Protein AF-A0A1H6L1Q7-F1 (afdb_monomer)

Mean predicted aligned error: 4.94 Å

Foldseek 3Di:
DDPDFDDADDPCRQLVVAQAALQARHRFDDKDAVVQLLLDQVSDFFHDLIHGHHCCLRVLLQLLSLLNSLQLLDDPQADCPHSSVVSNVVSVVSNCVRQPPQVVVQPDPPQWDWDWDQRPPPRDTDIDIHGNNQDLQSLLSPQLSQQVNQQSVCCRQLVHRAPQLKKKKKAKDFLVGDDPVNVCVLQVVFPDKDFRDGVPDTVCQAKMKTWDDPSHFWIWMWIHGNNTMIMTMIIGPDPVVVVVCPDCVNVVDGSIDMDGRPCSSVSHDPPPPPPD

Sequence (276 aa):
MGEAGHKSRTREAVLATEPRCIYCAGPPDTLEHMPSRGMLRDKQRPSGMEFAACAACNNGTRGSDAVAALLSRIHPNNGEDSWQTVEMRKLISAVDAHAPGVREEMSQSGKSQSEWLRRSGSGLLQRVVRVHADGPKLHAYLSVYGAKLAMALYREHVGQALPLHGAVWCQFSLNGGMTQEHLDARVKILPVSGTLRQGRKNVADQFIYRFNCDERTVVAAVAQFHRGLWFTLFVSCDSKMIALFNRPDFLGLPASALIRPGELIQRLPPVGLGFS

Radius of gyration: 18.55 Å; Cα contacts (8 Å, |Δi|>4): 530; chains: 1; bounding box: 47×45×45 Å

Nearest PDB structures (foldseek):
  3c6k-assembly2_D  TM=4.416E-01  e=1.319E-01  Homo sapiens
  3efm-assembly1_A  TM=7.664E-01  e=7.552E+00  Bordetella pertussis
  8bqs-assembly1_Dc  TM=2.949E-01  e=3.282E+00  Tetrahymena thermophila SB210
  7w5z-assembly1_c3  TM=2.941E-01  e=4.691E+00  Tetrahymena thermophila
  1s9c-assembly1_B  TM=2.708E-01  e=2.437E+00  Homo sapiens

Solvent-accessible surface area (backbone atoms only — not comparable to full-atom values): 15125 Å² total; per-residue (Å²): 134,84,87,69,75,60,70,72,75,53,65,66,68,43,40,76,73,42,93,28,11,52,57,34,88,50,64,41,80,39,76,38,49,58,76,46,48,74,60,36,73,94,50,65,66,51,41,67,62,66,42,24,18,22,58,68,63,56,66,64,42,46,19,15,51,28,46,49,31,34,45,17,55,47,50,95,84,62,49,86,86,30,70,54,47,59,49,39,63,61,28,50,59,44,20,59,74,48,33,71,61,35,66,59,60,46,64,39,89,86,27,63,45,83,44,78,42,69,40,86,95,69,76,46,76,40,82,44,75,49,62,59,81,76,46,71,59,53,49,26,28,45,42,39,38,41,42,54,49,38,40,48,51,34,27,70,60,42,72,48,57,56,51,70,88,16,39,27,37,27,31,54,37,42,59,91,71,56,49,71,67,61,50,50,62,61,46,74,75,24,86,45,74,51,56,45,43,32,81,93,48,64,39,62,79,42,34,32,33,27,30,44,64,76,54,72,46,43,33,39,36,43,38,39,29,52,69,7,30,35,36,44,32,40,31,26,60,42,68,68,61,44,55,54,54,68,32,64,83,51,63,69,38,78,64,42,45,79,49,40,47,63,40,58,64,79,52,40,74,78,80,73,81,69,85,124

pLDDT: mean 91.8, std 11.24, range [36.16, 98.88]

Secondary structure (DSSP, 8-state):
------PPPPHHHHHTT-SS-TTSSSPP-EEEESS-GGGSGGG-PPS--EEEE-HHHHHHTHHHHHHHHHHHH--TT--TTSHHHHHHHHHHHHHHHHSTTHHHHHTSTTSEEEEEEEPTTT--EEEEEEE----HHHHHHHHHHHHHHHHHHHHHHHSSPPPTT-EEEEEEEETTT--HHHHHHHHTT--EEE--EETTEE-TTTEEEEEEE-SSSEEEEEEEETTTEEEEEEEE--HHHHHHHTSHHHHTSTTEEEE-TT-TGGGSPP------

Structure (mmCIF, N/CA/C/O backbone):
data_AF-A0A1H6L1Q7-F1
#
_entry.id   AF-A0A1H6L1Q7-F1
#
loop_
_atom_site.group_PDB
_atom_site.id
_atom_site.type_symbol
_atom_site.label_atom_id
_atom_site.label_alt_id
_atom_site.label_comp_id
_atom_site.label_asym_id
_atom_site.label_entity_id
_atom_site.label_seq_id
_atom_site.pdbx_PDB_ins_code
_atom_site.Cartn_x
_atom_site.Cartn_y
_atom_site.Cartn_z
_atom_site.occupancy
_atom_site.B_iso_or_equiv
_atom_site.auth_seq_id
_atom_site.auth_comp_id
_atom_site.auth_asym_id
_atom_site.auth_atom_id
_atom_site.pdbx_PDB_model_num
ATOM 1 N N . MET A 1 1 ? -3.132 -21.378 19.263 1.00 38.56 1 MET A N 1
ATOM 2 C CA . MET A 1 1 ? -4.206 -20.447 18.853 1.00 38.56 1 MET A CA 1
ATOM 3 C C . MET A 1 1 ? -4.923 -21.077 17.673 1.00 38.56 1 MET A C 1
ATOM 5 O O . MET A 1 1 ? -4.251 -21.458 16.726 1.00 38.56 1 MET A O 1
ATOM 9 N N . GLY A 1 2 ? -6.222 -21.347 17.807 1.00 37.75 2 GLY A N 1
ATOM 10 C CA . GLY A 1 2 ? -6.965 -22.221 16.897 1.00 37.75 2 GLY A CA 1
ATOM 11 C C . GLY A 1 2 ? -7.240 -21.581 15.538 1.00 37.75 2 GLY A C 1
ATOM 12 O O . GLY A 1 2 ? -7.870 -20.531 15.466 1.00 37.75 2 GLY A O 1
ATOM 13 N N . GLU A 1 3 ? -6.803 -22.245 14.467 1.00 40.06 3 GLU A N 1
ATOM 14 C CA . GLU A 1 3 ? -7.172 -21.943 13.081 1.00 40.06 3 GLU A CA 1
ATOM 15 C C . GLU A 1 3 ? -8.630 -22.376 12.826 1.00 40.06 3 GLU A C 1
ATOM 17 O O . GLU A 1 3 ? -8.905 -23.393 12.188 1.00 40.06 3 GLU A O 1
ATOM 22 N N . ALA A 1 4 ? -9.599 -21.630 13.357 1.00 43.25 4 ALA A N 1
ATOM 23 C CA . ALA A 1 4 ? -10.984 -21.770 12.928 1.00 43.25 4 ALA A CA 1
ATOM 24 C C . ALA A 1 4 ? -11.099 -21.213 11.501 1.00 43.25 4 ALA A C 1
ATOM 26 O O . ALA A 1 4 ? -10.755 -20.059 11.249 1.00 43.25 4 ALA A O 1
ATOM 27 N N . GLY A 1 5 ? -11.548 -22.037 10.551 1.00 45.25 5 GLY A N 1
ATOM 28 C CA . GLY A 1 5 ? -11.709 -21.627 9.158 1.00 45.25 5 GLY A CA 1
ATOM 29 C C . GLY A 1 5 ? -12.550 -20.354 9.054 1.00 45.25 5 GLY A C 1
ATOM 30 O O . GLY A 1 5 ? -13.741 -20.373 9.366 1.00 45.25 5 GLY A O 1
ATOM 31 N N . HIS A 1 6 ? -11.935 -19.252 8.618 1.00 58.50 6 HIS A N 1
ATOM 32 C CA . HIS A 1 6 ? -12.627 -17.982 8.431 1.00 58.50 6 HIS A CA 1
ATOM 33 C C . HIS A 1 6 ? -13.730 -18.155 7.381 1.00 58.50 6 HIS A C 1
ATOM 35 O O . HIS A 1 6 ? -13.467 -18.320 6.187 1.00 58.50 6 HIS A O 1
ATOM 41 N N . LYS A 1 7 ? -14.989 -18.143 7.830 1.00 64.19 7 LYS A N 1
ATOM 42 C CA . LYS A 1 7 ? -16.134 -17.984 6.933 1.00 64.19 7 LYS A CA 1
ATOM 43 C C . LYS A 1 7 ? -16.102 -16.565 6.371 1.00 64.19 7 LYS A C 1
ATOM 45 O O . LYS A 1 7 ? -15.833 -15.615 7.104 1.00 64.19 7 LYS A O 1
ATOM 50 N N . SER A 1 8 ? -16.385 -16.434 5.077 1.00 75.62 8 SER A N 1
ATOM 51 C CA . SER A 1 8 ? -16.541 -15.130 4.431 1.00 75.62 8 SER A CA 1
ATOM 52 C C . SER A 1 8 ? -17.599 -14.316 5.179 1.00 75.62 8 SER A C 1
ATOM 54 O O . SER A 1 8 ? -18.718 -14.796 5.379 1.00 75.62 8 SER A O 1
ATOM 56 N N . ARG A 1 9 ? -17.238 -13.111 5.631 1.00 83.75 9 ARG A N 1
ATOM 57 C CA . ARG A 1 9 ? -18.187 -12.174 6.239 1.00 83.75 9 ARG A CA 1
ATOM 58 C C . ARG A 1 9 ? -18.945 -11.465 5.122 1.00 83.75 9 ARG A C 1
ATOM 60 O O . ARG A 1 9 ? -18.342 -10.978 4.171 1.00 83.75 9 ARG A O 1
ATOM 67 N N . THR A 1 10 ? -20.265 -11.385 5.244 1.00 88.50 10 THR A N 1
ATOM 68 C CA . THR A 1 10 ? -21.093 -10.580 4.334 1.00 88.50 10 THR A CA 1
ATOM 69 C C . THR A 1 10 ? -20.745 -9.099 4.478 1.00 88.50 10 THR A C 1
ATOM 71 O O . THR A 1 10 ? -20.429 -8.657 5.587 1.00 88.50 10 THR A O 1
ATOM 74 N N . ARG A 1 11 ? -20.874 -8.321 3.398 1.00 91.69 11 ARG A N 1
ATOM 75 C CA . ARG A 1 11 ? -20.639 -6.868 3.399 1.00 91.69 11 ARG A CA 1
ATOM 76 C C . ARG A 1 11 ? -21.415 -6.170 4.517 1.00 91.69 11 ARG A C 1
ATOM 78 O O . ARG A 1 11 ? -20.839 -5.382 5.257 1.00 91.69 11 ARG A O 1
ATOM 85 N N . GLU A 1 12 ? -22.687 -6.508 4.672 1.00 93.00 12 GLU A N 1
ATOM 86 C CA . GLU A 1 12 ? -23.605 -5.928 5.654 1.00 93.00 12 GLU A CA 1
ATOM 87 C C . GLU A 1 12 ? -23.086 -6.152 7.081 1.00 93.00 12 GLU A C 1
ATOM 89 O O . GLU A 1 12 ? -23.027 -5.221 7.877 1.00 93.00 12 GLU A O 1
ATOM 94 N N . ALA A 1 13 ? -22.604 -7.363 7.372 1.00 92.88 13 ALA A N 1
ATOM 95 C CA . ALA A 1 13 ? -22.025 -7.716 8.669 1.00 92.88 13 ALA A CA 1
ATOM 96 C C . ALA A 1 13 ? -20.661 -7.063 8.954 1.00 92.88 13 ALA A C 1
ATOM 98 O O . ALA A 1 13 ? -20.262 -6.991 10.113 1.00 92.88 13 ALA A O 1
ATOM 99 N N . VAL A 1 14 ? -19.905 -6.634 7.938 1.00 94.19 14 VAL A N 1
ATOM 100 C CA . VAL A 1 14 ? -18.671 -5.853 8.151 1.00 94.19 14 VAL A CA 1
ATOM 101 C C . VAL A 1 14 ? -19.021 -4.389 8.399 1.00 94.19 14 VAL A C 1
ATOM 103 O O . VAL A 1 14 ? -18.551 -3.807 9.375 1.00 94.19 14 VAL A O 1
ATOM 106 N N . LEU A 1 15 ? -19.890 -3.816 7.562 1.00 95.38 15 LEU A N 1
ATOM 107 C CA . LEU A 1 15 ? -20.326 -2.423 7.679 1.00 95.38 15 LEU A CA 1
ATOM 108 C C . LEU A 1 15 ? -21.032 -2.148 9.011 1.00 95.38 15 LEU A C 1
ATOM 110 O O . LEU A 1 15 ? -20.755 -1.137 9.643 1.00 95.38 15 LEU A O 1
ATOM 114 N N . ALA A 1 16 ? -21.883 -3.067 9.477 1.00 93.88 16 ALA A N 1
ATOM 115 C CA . ALA A 1 16 ? -22.621 -2.908 10.729 1.00 93.88 16 ALA A CA 1
ATOM 116 C C . ALA A 1 16 ? -21.730 -2.894 11.986 1.00 93.88 16 ALA A C 1
ATOM 118 O O . ALA A 1 16 ? -22.166 -2.429 13.034 1.00 93.88 16 ALA A O 1
ATOM 119 N N . THR A 1 17 ? -20.501 -3.417 11.905 1.00 91.88 17 THR A N 1
ATOM 120 C CA . THR A 1 17 ? -19.599 -3.531 13.066 1.00 91.88 17 THR A CA 1
ATOM 121 C C . THR A 1 17 ? -18.619 -2.373 13.213 1.00 91.88 17 THR A C 1
ATOM 123 O O . THR A 1 17 ? -17.913 -2.308 14.215 1.00 91.88 17 THR A O 1
ATOM 126 N N . GLU A 1 18 ? -18.536 -1.480 12.229 1.00 94.31 18 GLU A N 1
ATOM 127 C CA . GLU A 1 18 ? -17.488 -0.463 12.174 1.00 94.31 18 GLU A CA 1
ATOM 128 C C . GLU A 1 18 ? -18.094 0.945 12.251 1.00 94.31 18 GLU A C 1
ATOM 130 O O . GLU A 1 18 ? -18.910 1.311 11.405 1.00 94.31 18 GLU A O 1
ATOM 135 N N . PRO A 1 19 ? -17.688 1.779 13.227 1.00 95.50 19 PRO A N 1
ATOM 136 C CA . PRO A 1 19 ? -18.279 3.103 13.425 1.00 95.50 19 PRO A CA 1
ATOM 137 C C . PRO A 1 19 ? -17.859 4.126 12.359 1.00 95.50 19 PRO A C 1
ATOM 139 O O . PRO A 1 19 ? -18.443 5.202 12.263 1.00 95.50 19 PRO A O 1
ATOM 142 N N . ARG A 1 20 ? -16.812 3.827 11.584 1.00 97.75 20 ARG A N 1
ATOM 143 C CA . ARG A 1 20 ? -16.238 4.710 10.564 1.00 97.75 20 ARG A CA 1
ATOM 144 C C . ARG A 1 20 ? -15.488 3.905 9.507 1.00 97.75 20 ARG A C 1
ATOM 146 O O . ARG A 1 20 ? -15.185 2.730 9.691 1.00 97.75 20 ARG A O 1
ATOM 153 N N . CYS A 1 21 ? -15.122 4.577 8.426 1.00 98.69 21 CYS A N 1
ATOM 154 C CA . CYS A 1 21 ? -14.143 4.108 7.459 1.00 98.69 21 CYS A CA 1
ATOM 155 C C . CYS A 1 21 ? -12.823 3.742 8.153 1.00 98.69 21 CYS A C 1
ATOM 157 O O . CYS A 1 21 ? -12.283 4.534 8.928 1.00 98.69 21 CYS A O 1
ATOM 159 N N . ILE A 1 22 ? -12.240 2.593 7.806 1.00 98.50 22 ILE A N 1
ATOM 160 C CA . ILE A 1 22 ? -10.930 2.168 8.318 1.00 98.50 22 ILE A CA 1
ATOM 161 C C . ILE A 1 22 ? -9.833 3.225 8.090 1.00 98.50 22 ILE A C 1
ATOM 163 O O . ILE A 1 22 ? -8.912 3.345 8.896 1.00 98.50 22 ILE A O 1
ATOM 167 N N . TYR A 1 23 ? -9.970 4.046 7.046 1.00 98.69 23 TYR A N 1
ATOM 168 C CA . TYR A 1 23 ? -8.971 5.029 6.633 1.00 98.69 23 TYR A CA 1
ATOM 169 C C . TYR A 1 23 ? -9.233 6.468 7.079 1.00 98.69 23 TYR A C 1
ATOM 171 O O . TYR A 1 23 ? -8.316 7.280 6.995 1.00 98.69 23 TYR A O 1
ATOM 179 N N . CYS A 1 24 ? -10.445 6.834 7.508 1.00 98.69 24 CYS A N 1
ATOM 180 C CA . CYS A 1 24 ? -10.779 8.225 7.844 1.00 98.69 24 CYS A CA 1
ATOM 181 C C . CYS A 1 24 ? -11.924 8.326 8.867 1.00 98.69 24 CYS A C 1
ATOM 183 O O . CYS A 1 24 ? -12.357 7.322 9.425 1.00 98.69 24 CYS A O 1
ATOM 185 N N . ALA A 1 25 ? -12.397 9.546 9.138 1.00 98.38 25 ALA A N 1
ATOM 186 C CA . ALA A 1 25 ? -13.503 9.801 10.065 1.00 98.38 25 ALA A CA 1
ATOM 187 C C . ALA A 1 25 ? -14.903 9.589 9.453 1.00 98.38 25 ALA A C 1
ATOM 189 O O . ALA A 1 25 ? -15.885 9.569 10.187 1.00 98.38 25 ALA A O 1
ATOM 190 N N . GLY A 1 26 ? -15.010 9.466 8.124 1.00 97.94 26 GLY A N 1
ATOM 191 C CA . GLY A 1 26 ? -16.296 9.362 7.428 1.00 97.94 26 GLY A CA 1
ATOM 192 C C . GLY A 1 26 ? -17.010 8.022 7.655 1.00 97.94 26 GLY A C 1
ATOM 193 O O . GLY A 1 26 ? -16.347 7.031 7.975 1.00 97.94 26 GLY A O 1
ATOM 194 N N . PRO A 1 27 ? -18.339 7.959 7.458 1.00 97.56 27 PRO A N 1
ATOM 195 C CA . PRO A 1 27 ? -19.107 6.725 7.610 1.00 97.56 27 PRO A CA 1
ATOM 196 C C . PRO A 1 27 ? -18.721 5.699 6.531 1.00 97.56 27 PRO A C 1
ATOM 198 O O . PRO A 1 27 ? -18.427 6.090 5.397 1.00 97.56 27 PRO A O 1
ATOM 201 N N . PRO A 1 28 ? -18.695 4.393 6.847 1.00 97.69 28 PRO A N 1
ATOM 202 C CA . PRO A 1 28 ? -18.390 3.377 5.859 1.00 97.69 28 PRO A CA 1
ATOM 203 C C . PRO A 1 28 ? -19.640 2.990 5.060 1.00 97.69 28 PRO A C 1
ATOM 205 O O . PRO A 1 28 ? -20.717 2.782 5.610 1.00 97.69 28 PRO A O 1
ATOM 208 N N . ASP A 1 29 ? -19.481 2.834 3.753 1.00 97.31 29 ASP A N 1
ATOM 209 C CA . ASP A 1 29 ? -20.543 2.461 2.809 1.00 97.31 29 ASP A CA 1
ATOM 210 C C . ASP A 1 29 ? -20.059 1.437 1.762 1.00 97.31 29 ASP A C 1
ATOM 212 O O . ASP A 1 29 ? -20.837 0.920 0.956 1.00 97.31 29 ASP A O 1
ATOM 216 N N . THR A 1 30 ? -18.778 1.070 1.789 1.00 97.50 30 THR A N 1
ATOM 217 C CA . THR A 1 30 ? -18.152 0.096 0.892 1.00 97.50 30 THR A CA 1
ATOM 218 C C . THR A 1 30 ? -17.293 -0.901 1.662 1.00 97.50 30 THR A C 1
ATOM 220 O O . THR A 1 30 ? -16.930 -0.694 2.820 1.00 97.50 30 THR A O 1
ATOM 223 N N . LEU A 1 31 ? -16.972 -2.011 0.997 1.00 96.75 31 LEU A N 1
ATOM 224 C CA . LEU A 1 31 ? -16.078 -3.031 1.524 1.00 96.75 31 LEU A CA 1
ATOM 225 C C . LEU A 1 31 ? -14.702 -2.888 0.868 1.00 96.75 31 LEU A C 1
ATOM 227 O O . LEU A 1 31 ? -14.554 -3.087 -0.341 1.00 96.75 31 LEU A O 1
ATOM 231 N N . GLU A 1 32 ? -13.701 -2.551 1.668 1.00 97.31 32 GLU A N 1
ATOM 232 C CA . GLU A 1 32 ? -12.298 -2.593 1.275 1.00 97.31 32 GLU A CA 1
ATOM 233 C C . GLU A 1 32 ? -11.775 -4.024 1.391 1.00 97.31 32 GLU A C 1
ATOM 235 O O . GLU A 1 32 ? -12.076 -4.738 2.349 1.00 97.31 32 GLU A O 1
ATOM 240 N N . HIS A 1 33 ? -10.952 -4.425 0.428 1.00 97.38 33 HIS A N 1
ATOM 241 C CA . HIS A 1 33 ? -10.246 -5.697 0.462 1.00 97.38 33 HIS A CA 1
ATOM 242 C C . HIS A 1 33 ? -8.754 -5.398 0.522 1.00 97.38 33 HIS A C 1
ATOM 244 O O . HIS A 1 33 ? -8.224 -4.831 -0.428 1.00 97.38 33 HIS A O 1
ATOM 250 N N . MET A 1 34 ? -8.067 -5.815 1.587 1.00 97.88 34 MET A N 1
ATOM 251 C CA . MET A 1 34 ? -6.614 -5.666 1.679 1.00 97.88 34 MET A CA 1
ATOM 252 C C . MET A 1 34 ? -5.929 -7.040 1.733 1.00 97.88 34 MET A C 1
ATOM 254 O O . MET A 1 34 ? -6.338 -7.874 2.535 1.00 97.88 34 MET A O 1
ATOM 258 N N . PRO A 1 35 ? -4.930 -7.329 0.882 1.00 97.75 35 PRO A N 1
ATOM 259 C CA . PRO A 1 35 ? -4.668 -6.645 -0.384 1.00 97.75 35 PRO A CA 1
ATOM 260 C C . PRO A 1 35 ? -5.882 -6.633 -1.319 1.00 97.75 35 PRO A C 1
ATOM 262 O O . PRO A 1 35 ? -6.771 -7.491 -1.222 1.00 97.75 35 PRO A O 1
ATOM 265 N N . SER A 1 36 ? -5.894 -5.670 -2.244 1.00 96.88 36 SER A N 1
ATOM 266 C CA . SER A 1 36 ? -6.958 -5.546 -3.240 1.00 96.88 36 SER A CA 1
ATOM 267 C C . SER A 1 36 ? -7.006 -6.785 -4.134 1.00 96.88 36 SER A C 1
ATOM 269 O O . SER A 1 36 ? -6.003 -7.467 -4.357 1.00 96.88 36 SER A O 1
ATOM 271 N N . ARG A 1 37 ? -8.178 -7.095 -4.701 1.00 96.38 37 ARG A N 1
ATOM 272 C CA . ARG A 1 37 ? -8.329 -8.267 -5.586 1.00 96.38 37 ARG A CA 1
ATOM 273 C C . ARG A 1 37 ? -7.366 -8.227 -6.777 1.00 96.38 37 ARG A C 1
ATOM 275 O O . ARG A 1 37 ? -6.920 -9.277 -7.217 1.00 96.38 37 ARG A O 1
ATOM 282 N N . GLY A 1 38 ? -7.032 -7.034 -7.278 1.00 96.06 38 GLY A N 1
ATOM 283 C CA . GLY A 1 38 ? -6.082 -6.848 -8.380 1.00 96.06 38 GLY A CA 1
ATOM 284 C C . GLY A 1 38 ? -4.647 -7.262 -8.042 1.00 96.06 38 GLY A C 1
ATOM 285 O O . GLY A 1 38 ? -3.871 -7.563 -8.947 1.00 96.06 38 GLY A O 1
ATOM 286 N N . MET A 1 39 ? -4.290 -7.352 -6.760 1.00 97.31 39 MET A N 1
ATOM 287 C CA . MET A 1 39 ? -2.975 -7.832 -6.326 1.00 97.31 39 MET A CA 1
ATOM 288 C C . MET A 1 39 ? -2.786 -9.331 -6.542 1.00 97.31 39 MET A C 1
ATOM 290 O O . MET A 1 39 ? -1.649 -9.783 -6.602 1.00 97.31 39 MET A O 1
ATOM 294 N N . LEU A 1 40 ? -3.870 -10.098 -6.667 1.00 97.06 40 LEU A N 1
ATOM 295 C CA . LEU A 1 40 ? -3.822 -11.553 -6.747 1.00 97.06 40 LEU A CA 1
ATOM 296 C C . LEU A 1 40 ? -4.139 -12.039 -8.160 1.00 97.06 40 LEU A C 1
ATOM 298 O O . LEU A 1 40 ? -4.956 -11.449 -8.874 1.00 97.06 40 LEU A O 1
ATOM 302 N N . ARG A 1 41 ? -3.497 -13.141 -8.540 1.00 95.81 41 ARG A N 1
ATOM 303 C CA . ARG A 1 41 ? -3.672 -13.827 -9.815 1.00 95.81 41 ARG A CA 1
ATOM 304 C C . ARG A 1 41 ? -5.144 -14.144 -10.052 1.00 95.81 41 ARG A C 1
ATOM 306 O O . ARG A 1 41 ? -5.842 -14.630 -9.157 1.00 95.81 41 ARG 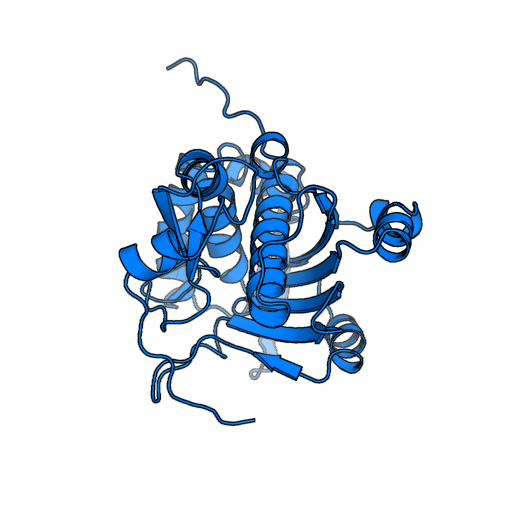A O 1
ATOM 313 N N . ASP A 1 42 ? -5.618 -13.841 -11.256 1.00 94.31 42 ASP A N 1
ATOM 314 C CA . ASP A 1 42 ? -6.994 -14.055 -11.708 1.00 94.31 42 ASP A CA 1
ATOM 315 C C . ASP A 1 42 ? -8.046 -13.425 -10.770 1.00 94.31 42 ASP A C 1
ATOM 317 O O . ASP A 1 42 ? -9.210 -13.828 -10.742 1.00 94.31 42 ASP A O 1
ATOM 321 N N . LYS A 1 43 ? -7.640 -12.429 -9.963 1.00 95.12 43 LYS A N 1
ATOM 322 C CA . LYS A 1 43 ? -8.452 -11.800 -8.907 1.00 95.12 43 LYS A CA 1
ATOM 323 C C . LYS A 1 43 ? -9.014 -12.801 -7.888 1.00 95.12 43 LYS A C 1
ATOM 325 O O . LYS A 1 43 ? -10.047 -12.536 -7.256 1.00 95.12 43 LYS A O 1
ATOM 330 N N . GLN A 1 44 ? -8.347 -13.945 -7.729 1.00 94.25 44 GLN A N 1
ATOM 331 C CA . GLN A 1 44 ? -8.753 -15.032 -6.849 1.00 94.25 44 GLN A CA 1
ATOM 332 C C . GLN A 1 44 ? -8.273 -14.796 -5.417 1.00 94.25 44 GLN A C 1
ATOM 334 O O . GLN A 1 44 ? -7.242 -15.309 -4.986 1.00 94.25 44 GLN A O 1
ATOM 339 N N . ARG A 1 45 ? -9.063 -14.039 -4.660 1.00 94.44 45 ARG A N 1
ATOM 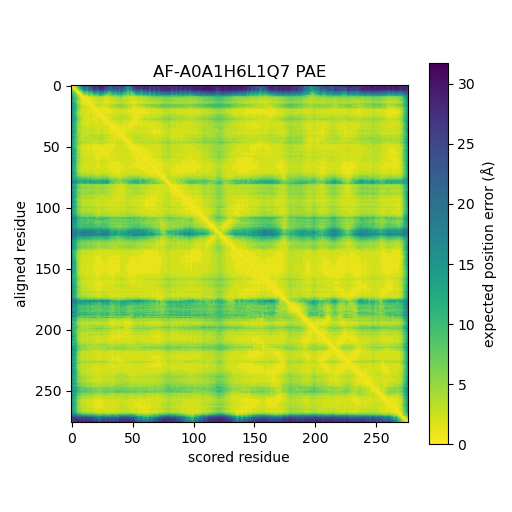340 C CA . ARG A 1 45 ? -8.760 -13.670 -3.278 1.00 94.44 45 ARG A CA 1
ATOM 341 C C . ARG A 1 45 ? -9.478 -14.586 -2.275 1.00 94.44 45 ARG A C 1
ATOM 343 O O . ARG A 1 45 ? -10.706 -14.633 -2.323 1.00 94.44 45 ARG A O 1
ATOM 350 N N . PRO A 1 46 ? -8.765 -15.292 -1.376 1.00 95.12 46 PRO A N 1
ATOM 351 C CA . PRO A 1 46 ? -9.387 -15.938 -0.219 1.00 95.12 46 PRO A CA 1
ATOM 352 C C . PRO A 1 46 ? -10.053 -14.908 0.705 1.00 95.12 46 PRO A C 1
ATOM 354 O O . PRO A 1 46 ? -9.631 -13.753 0.742 1.00 95.12 46 PRO A O 1
ATOM 357 N N . SER A 1 47 ? -11.077 -15.317 1.453 1.00 92.88 47 SER A N 1
ATOM 358 C CA . SER A 1 47 ? -11.659 -14.470 2.507 1.00 92.88 47 SER A CA 1
ATOM 359 C C . SER A 1 47 ? -10.656 -14.136 3.622 1.00 92.88 47 SER A C 1
ATOM 361 O O . SER A 1 47 ? -9.700 -14.880 3.842 1.00 92.88 47 SER A O 1
ATOM 363 N N . GLY A 1 48 ? -10.906 -13.039 4.336 1.00 92.12 48 GLY A N 1
ATOM 364 C CA . GLY A 1 48 ? -10.052 -12.473 5.382 1.00 92.12 48 GLY A CA 1
ATOM 365 C C . GLY A 1 48 ? -9.625 -11.049 5.026 1.00 92.12 48 GLY A C 1
ATOM 366 O O . GLY A 1 48 ? -9.565 -10.704 3.848 1.00 92.12 48 GLY A O 1
ATOM 367 N N . MET A 1 49 ? -9.313 -10.214 6.020 1.00 96.06 49 MET A N 1
ATOM 368 C CA . MET A 1 49 ? -8.877 -8.820 5.824 1.00 96.06 49 MET A CA 1
ATOM 369 C C . MET A 1 49 ? -9.821 -7.966 4.946 1.00 96.06 49 MET A C 1
ATOM 371 O O . MET A 1 49 ? -9.377 -7.181 4.098 1.00 96.06 49 MET A O 1
ATOM 375 N N . GLU A 1 50 ? -11.133 -8.157 5.090 1.00 96.62 50 GLU A N 1
ATOM 376 C CA . GLU A 1 50 ? -12.149 -7.245 4.562 1.00 96.62 50 GLU A CA 1
ATOM 377 C C . GLU A 1 50 ? -12.547 -6.213 5.621 1.00 96.62 50 GLU A C 1
ATOM 379 O O . GLU A 1 50 ? -12.849 -6.565 6.763 1.00 96.62 50 GLU A O 1
ATOM 384 N N . PHE A 1 51 ? -12.587 -4.938 5.237 1.00 97.44 51 PHE A N 1
ATOM 385 C CA . PHE A 1 51 ? -12.793 -3.834 6.174 1.00 97.44 51 PHE A CA 1
ATOM 386 C C . PHE A 1 51 ? -13.843 -2.847 5.674 1.00 97.44 51 PHE A C 1
ATOM 388 O O . PHE A 1 51 ? -14.012 -2.639 4.472 1.00 97.44 51 PHE A O 1
ATOM 395 N N . ALA A 1 52 ? -14.544 -2.209 6.607 1.00 98.19 52 ALA A N 1
ATOM 396 C CA . ALA A 1 52 ? -15.495 -1.158 6.288 1.00 98.19 52 ALA A CA 1
ATOM 397 C C . ALA A 1 52 ? -14.746 0.112 5.850 1.00 98.19 52 ALA A C 1
ATOM 399 O O . ALA A 1 52 ? -13.874 0.610 6.564 1.00 98.19 52 ALA A O 1
ATOM 400 N N . ALA A 1 53 ? -15.080 0.653 4.682 1.00 98.50 53 ALA A N 1
ATOM 401 C CA . ALA A 1 53 ? -14.469 1.866 4.147 1.00 98.50 53 ALA A CA 1
ATOM 402 C C . ALA A 1 53 ? -15.523 2.781 3.520 1.00 98.50 53 ALA A C 1
ATOM 404 O O . ALA A 1 53 ? -16.564 2.320 3.054 1.00 98.50 53 ALA A O 1
ATOM 405 N N . CYS A 1 54 ? -15.258 4.085 3.480 1.00 98.44 54 CYS A N 1
ATOM 406 C CA . CYS A 1 54 ? -16.080 5.009 2.706 1.00 98.44 54 CYS A CA 1
ATOM 407 C C . CYS A 1 54 ? -15.691 4.962 1.221 1.00 98.44 54 CYS A C 1
ATOM 409 O O . CYS A 1 54 ? -14.523 4.745 0.872 1.00 98.44 54 CYS A O 1
ATOM 411 N N . ALA A 1 55 ? -16.655 5.232 0.344 1.00 97.94 55 ALA A N 1
ATOM 412 C CA . ALA A 1 55 ? -16.480 5.237 -1.099 1.00 97.94 55 ALA A CA 1
ATOM 413 C C . ALA A 1 55 ? -15.397 6.228 -1.531 1.00 97.94 55 ALA A C 1
ATOM 415 O O . ALA A 1 55 ? -14.633 5.925 -2.441 1.00 97.94 55 ALA A O 1
ATOM 416 N N . ALA A 1 56 ? -15.279 7.376 -0.856 1.00 98.06 56 ALA A N 1
ATOM 417 C CA . ALA A 1 56 ? -14.249 8.369 -1.149 1.00 98.06 56 ALA A CA 1
ATOM 418 C C . ALA A 1 56 ? -12.830 7.798 -0.982 1.00 98.06 56 ALA A C 1
ATOM 420 O O . ALA A 1 56 ? -12.015 7.925 -1.891 1.00 98.06 56 ALA A O 1
ATOM 421 N N . CYS A 1 57 ? -12.533 7.124 0.135 1.00 98.44 57 CYS A N 1
ATOM 422 C CA . CYS A 1 57 ? -11.211 6.534 0.359 1.00 98.44 57 CYS A CA 1
ATOM 423 C C . CYS A 1 57 ? -10.968 5.310 -0.531 1.00 98.44 57 CYS A C 1
ATOM 425 O O . CYS A 1 57 ? -9.910 5.220 -1.150 1.00 98.44 57 CYS A O 1
ATOM 427 N N . ASN A 1 58 ? -11.938 4.397 -0.624 1.00 97.69 58 ASN A N 1
ATOM 428 C CA . ASN A 1 58 ? -11.806 3.166 -1.408 1.00 97.69 58 ASN A CA 1
ATOM 429 C C . ASN A 1 58 ? -11.626 3.488 -2.906 1.00 97.69 58 ASN A C 1
ATOM 431 O O . ASN A 1 58 ? -10.617 3.150 -3.521 1.00 97.69 58 ASN A O 1
ATOM 435 N N . ASN A 1 59 ? -12.533 4.285 -3.481 1.00 97.06 59 ASN A N 1
ATOM 436 C CA . ASN A 1 59 ? -12.469 4.652 -4.896 1.00 97.06 59 ASN A CA 1
ATOM 437 C C . ASN A 1 59 ? -11.384 5.686 -5.205 1.00 97.06 59 ASN A C 1
ATOM 439 O O . ASN A 1 59 ? -10.820 5.650 -6.300 1.00 97.06 59 ASN A O 1
ATOM 443 N N . GLY A 1 60 ? -11.115 6.614 -4.284 1.00 97.06 60 GLY A N 1
ATOM 444 C CA . GLY A 1 60 ? -10.123 7.676 -4.467 1.00 97.06 60 GLY A CA 1
ATOM 445 C C . GLY A 1 60 ? -8.684 7.167 -4.448 1.00 97.06 60 GLY A C 1
ATOM 446 O O . GLY A 1 60 ? -7.806 7.817 -5.000 1.00 97.06 60 GLY A O 1
ATOM 447 N N . THR A 1 61 ? -8.438 5.984 -3.878 1.00 98.06 61 THR A N 1
ATOM 448 C CA . THR A 1 61 ? -7.099 5.375 -3.809 1.00 98.06 61 THR A CA 1
ATOM 449 C C . THR A 1 61 ? -6.890 4.222 -4.792 1.00 98.06 61 THR A C 1
ATOM 451 O O . THR A 1 61 ? -5.831 3.599 -4.790 1.00 98.06 61 THR A O 1
ATOM 454 N N . ARG A 1 62 ? -7.833 3.970 -5.710 1.00 97.19 62 ARG A N 1
ATOM 455 C CA . ARG A 1 62 ? -7.745 2.861 -6.682 1.00 97.19 62 ARG A CA 1
ATOM 456 C C . ARG A 1 62 ? -6.485 2.896 -7.566 1.00 97.19 62 ARG A C 1
ATOM 458 O O . ARG A 1 62 ? -6.005 1.851 -7.996 1.00 97.19 62 ARG A O 1
ATOM 465 N N . GLY A 1 63 ? -5.948 4.089 -7.844 1.00 97.88 63 GLY A N 1
ATOM 466 C CA . GLY A 1 63 ? -4.693 4.250 -8.585 1.00 97.88 63 GLY A CA 1
ATOM 467 C C . GLY A 1 63 ? -3.504 3.657 -7.836 1.00 97.88 63 GLY A C 1
ATOM 468 O O . GLY A 1 63 ? -2.647 3.013 -8.432 1.00 97.88 63 GLY A O 1
ATOM 469 N N . SER A 1 64 ? -3.509 3.787 -6.509 1.00 98.56 64 SER A N 1
ATOM 470 C CA . SER A 1 64 ? -2.498 3.210 -5.625 1.00 98.56 64 SER A CA 1
ATOM 471 C C . SER A 1 64 ? -2.554 1.678 -5.658 1.00 98.56 64 SER A C 1
ATOM 473 O O . SER A 1 64 ? -1.510 1.035 -5.786 1.00 98.56 64 SER A O 1
ATOM 475 N N . ASP A 1 65 ? -3.757 1.094 -5.681 1.00 98.50 65 ASP A N 1
ATOM 476 C CA . ASP A 1 65 ? -3.940 -0.351 -5.856 1.00 98.50 65 ASP A CA 1
ATOM 477 C C . ASP A 1 65 ? -3.456 -0.837 -7.233 1.00 98.50 65 ASP A C 1
ATOM 479 O O . ASP A 1 65 ? -2.810 -1.881 -7.327 1.00 98.50 65 ASP A O 1
ATOM 483 N N . ALA A 1 66 ? -3.741 -0.089 -8.306 1.00 98.00 66 ALA A N 1
ATOM 484 C CA . ALA A 1 66 ? -3.312 -0.434 -9.664 1.00 98.00 66 ALA A CA 1
ATOM 485 C C . ALA A 1 66 ? -1.782 -0.402 -9.811 1.00 98.00 66 ALA A C 1
ATOM 487 O O . ALA A 1 66 ? -1.192 -1.332 -10.368 1.00 98.00 66 ALA A O 1
ATOM 488 N N . VAL A 1 67 ? -1.135 0.631 -9.265 1.00 98.50 67 VAL A N 1
ATOM 489 C CA . VAL A 1 67 ? 0.327 0.781 -9.270 1.00 98.50 67 VAL A CA 1
ATOM 490 C C . VAL A 1 67 ? 0.994 -0.341 -8.475 1.00 98.50 67 VAL A C 1
ATOM 492 O O . VAL A 1 67 ? 1.899 -1.000 -8.991 1.00 98.50 67 VAL A O 1
ATOM 495 N N . ALA A 1 68 ? 0.523 -0.630 -7.259 1.00 98.56 68 ALA A N 1
ATOM 496 C CA . ALA A 1 68 ? 1.051 -1.736 -6.459 1.00 98.56 68 ALA A CA 1
ATOM 497 C C . ALA A 1 68 ? 0.861 -3.095 -7.160 1.00 98.56 68 ALA A C 1
ATOM 499 O O . ALA A 1 68 ? 1.773 -3.930 -7.182 1.00 98.56 68 ALA A O 1
ATOM 500 N N . ALA A 1 69 ? -0.294 -3.307 -7.800 1.00 98.25 69 ALA A N 1
ATOM 501 C CA . ALA A 1 69 ? -0.581 -4.526 -8.547 1.00 98.25 69 ALA A CA 1
ATOM 502 C C . ALA A 1 69 ? 0.360 -4.703 -9.742 1.00 98.25 69 ALA A C 1
ATOM 504 O O . ALA A 1 69 ? 0.836 -5.819 -9.967 1.00 98.25 69 ALA A O 1
ATOM 505 N N . LEU A 1 70 ? 0.650 -3.632 -10.488 1.00 97.81 70 LEU A N 1
ATOM 506 C CA . LEU A 1 70 ? 1.592 -3.671 -11.605 1.00 97.81 70 LEU A CA 1
ATOM 507 C C . LEU A 1 70 ? 3.005 -3.999 -11.114 1.00 97.81 70 LEU A C 1
ATOM 509 O O . LEU A 1 70 ? 3.600 -4.974 -11.569 1.00 97.81 70 LEU A O 1
ATOM 513 N N . LEU A 1 71 ? 3.527 -3.221 -10.161 1.00 97.31 71 LEU A N 1
ATOM 514 C CA . LEU A 1 71 ? 4.920 -3.343 -9.725 1.00 97.31 71 LEU A CA 1
ATOM 515 C C . LEU A 1 71 ? 5.213 -4.645 -8.992 1.00 97.31 71 LEU A C 1
ATOM 517 O O . LEU A 1 71 ? 6.291 -5.207 -9.163 1.00 97.31 71 LEU A O 1
ATOM 521 N N . SER A 1 72 ? 4.256 -5.164 -8.219 1.00 96.88 72 SER A N 1
ATOM 522 C CA . SER A 1 72 ? 4.429 -6.451 -7.537 1.00 96.88 72 SER A CA 1
ATOM 523 C C . SER A 1 72 ? 4.683 -7.606 -8.505 1.00 96.88 72 SER A C 1
ATOM 525 O O . SER A 1 72 ? 5.368 -8.563 -8.151 1.00 96.88 72 SER A O 1
ATOM 527 N N . ARG A 1 73 ? 4.202 -7.506 -9.748 1.00 95.12 73 ARG A N 1
ATOM 528 C CA . ARG A 1 73 ? 4.401 -8.529 -10.779 1.00 95.12 73 ARG A CA 1
ATOM 529 C C . ARG A 1 73 ? 5.683 -8.352 -11.580 1.00 95.12 73 ARG A C 1
ATOM 531 O O . ARG A 1 73 ? 6.068 -9.299 -12.252 1.00 95.12 73 ARG A O 1
ATOM 538 N N . ILE A 1 74 ? 6.368 -7.210 -11.514 1.00 93.19 74 ILE A N 1
ATOM 539 C CA . ILE A 1 74 ? 7.608 -6.998 -12.271 1.00 93.19 74 ILE A CA 1
ATOM 540 C C . ILE A 1 74 ? 8.729 -7.826 -11.642 1.00 93.19 74 ILE A C 1
ATOM 542 O O . ILE A 1 74 ? 9.090 -7.625 -10.483 1.00 93.19 74 ILE A O 1
ATOM 546 N N . HIS A 1 75 ? 9.320 -8.744 -12.408 1.00 91.38 75 HIS A N 1
ATOM 547 C CA . HIS A 1 75 ? 10.485 -9.510 -11.973 1.00 91.38 75 HIS A CA 1
ATOM 548 C C . HIS A 1 75 ? 11.295 -10.032 -13.177 1.00 91.38 75 HIS A C 1
ATOM 550 O O . HIS A 1 75 ? 10.696 -10.545 -14.123 1.00 91.38 75 HIS A O 1
ATOM 556 N N . PRO A 1 76 ? 12.644 -9.985 -13.152 1.00 87.31 76 PRO A N 1
ATOM 557 C CA . PRO A 1 76 ? 13.490 -10.381 -14.290 1.00 87.31 76 PRO A CA 1
ATOM 558 C C . PRO A 1 76 ? 13.415 -11.869 -14.660 1.00 87.31 76 PRO A C 1
ATOM 560 O O . PRO A 1 76 ? 13.872 -12.260 -15.722 1.00 87.31 76 PRO A O 1
ATOM 563 N N . ASN A 1 77 ? 12.865 -12.715 -13.787 1.00 86.06 77 ASN A N 1
ATOM 564 C CA . ASN A 1 77 ? 12.674 -14.146 -14.068 1.00 86.06 77 ASN A CA 1
ATOM 565 C C . ASN A 1 77 ? 11.284 -14.480 -14.632 1.00 86.06 77 ASN A C 1
ATOM 567 O O . ASN A 1 77 ? 10.966 -15.662 -14.770 1.00 86.06 77 ASN A O 1
ATOM 571 N N . ASN A 1 78 ? 10.443 -13.483 -14.910 1.00 86.19 78 ASN A N 1
ATOM 572 C CA . ASN A 1 78 ? 9.177 -13.728 -15.591 1.00 86.19 78 ASN A CA 1
ATOM 573 C C . ASN A 1 78 ? 9.454 -14.067 -17.058 1.00 86.19 78 ASN A C 1
ATOM 575 O O . ASN A 1 78 ? 10.163 -13.335 -17.742 1.00 86.19 78 ASN A O 1
ATOM 579 N N . GLY A 1 79 ? 8.891 -15.175 -17.540 1.00 81.12 79 GLY A N 1
ATOM 580 C CA . GLY A 1 79 ? 8.932 -15.509 -18.964 1.00 81.12 79 GLY A CA 1
ATOM 581 C C . GLY A 1 79 ? 8.040 -14.579 -19.790 1.00 81.12 79 GLY A C 1
ATOM 582 O O . GLY A 1 79 ? 7.064 -14.027 -19.273 1.00 81.12 79 GLY A O 1
ATOM 583 N N . GLU A 1 80 ? 8.342 -14.445 -21.080 1.00 78.81 80 GLU A N 1
ATOM 584 C CA . GLU A 1 80 ? 7.590 -13.596 -22.016 1.00 78.81 80 GLU A CA 1
ATOM 585 C C . GLU A 1 80 ? 6.094 -13.957 -22.068 1.00 78.81 80 GLU A C 1
ATOM 587 O O . GLU A 1 80 ? 5.243 -13.072 -21.975 1.00 78.81 80 GLU A O 1
ATOM 592 N N . ASP A 1 81 ? 5.776 -15.253 -22.036 1.00 85.38 81 ASP A N 1
ATOM 593 C CA . ASP A 1 81 ? 4.401 -15.778 -22.023 1.00 85.38 81 ASP A CA 1
ATOM 594 C C . ASP A 1 81 ? 3.909 -16.184 -20.628 1.00 85.38 81 ASP A C 1
ATOM 596 O O . ASP A 1 81 ? 2.934 -16.921 -20.468 1.00 85.38 81 ASP A O 1
ATOM 600 N N . SER A 1 82 ? 4.592 -15.724 -19.579 1.00 91.31 82 SER A N 1
ATOM 601 C CA . SER A 1 82 ? 4.149 -15.986 -18.215 1.00 91.31 82 SER A CA 1
ATOM 602 C C . SER A 1 82 ? 2.820 -15.285 -17.920 1.00 91.31 82 SER A C 1
ATOM 604 O O . SER A 1 82 ? 2.510 -14.217 -18.458 1.00 91.31 82 SER A O 1
ATOM 606 N N . TRP A 1 83 ? 2.032 -15.864 -17.010 1.00 93.31 83 TRP A N 1
ATOM 607 C CA . TRP A 1 83 ? 0.767 -15.261 -16.585 1.00 93.31 83 TRP A CA 1
ATOM 608 C C . TRP A 1 83 ? 0.977 -13.850 -16.008 1.00 93.31 83 TRP A C 1
ATOM 610 O O . TRP A 1 83 ? 0.125 -12.983 -16.195 1.00 93.31 83 TRP A O 1
ATOM 620 N N . GLN A 1 84 ? 2.131 -13.593 -15.376 1.00 93.50 84 GLN A N 1
ATOM 621 C CA . GLN A 1 84 ? 2.514 -12.276 -14.873 1.00 93.50 84 GLN A CA 1
ATOM 622 C C . GLN A 1 84 ? 2.575 -11.255 -16.007 1.00 93.50 84 GLN A C 1
ATOM 624 O O . GLN A 1 84 ? 1.982 -10.188 -15.882 1.00 93.50 84 GLN A O 1
ATOM 629 N N . THR A 1 85 ? 3.230 -11.584 -17.125 1.00 89.69 85 THR A N 1
ATOM 630 C CA . THR A 1 85 ? 3.340 -10.687 -18.285 1.00 89.69 85 THR A CA 1
ATOM 631 C C . THR A 1 85 ? 1.965 -10.382 -18.882 1.00 89.69 85 THR A C 1
ATOM 633 O O . THR A 1 85 ? 1.664 -9.228 -19.193 1.00 89.69 85 THR A O 1
ATOM 636 N N . VAL A 1 86 ? 1.089 -11.387 -18.984 1.00 91.38 86 VAL A N 1
ATOM 637 C CA . VAL A 1 86 ? -0.288 -11.209 -19.476 1.00 91.38 86 VAL A CA 1
ATOM 638 C C . VAL A 1 86 ? -1.105 -10.299 -18.554 1.00 91.38 86 VAL A C 1
ATOM 640 O O . VAL A 1 86 ? -1.811 -9.410 -19.034 1.00 91.38 86 VAL A O 1
ATOM 643 N N . GLU A 1 87 ? -1.017 -10.479 -17.235 1.00 93.19 87 GLU A N 1
ATOM 644 C CA . GLU A 1 87 ? -1.709 -9.613 -16.274 1.00 93.19 87 GLU A CA 1
ATOM 645 C C . GLU A 1 87 ? -1.119 -8.202 -16.222 1.00 93.19 87 GLU A C 1
ATOM 647 O O . GLU A 1 87 ? -1.877 -7.236 -16.160 1.00 93.19 87 GLU A O 1
ATOM 652 N N . MET A 1 88 ? 0.205 -8.058 -16.307 1.00 93.38 88 MET A N 1
ATOM 653 C CA . MET A 1 88 ? 0.873 -6.756 -16.349 1.00 93.38 88 MET A CA 1
ATOM 654 C C . MET A 1 88 ? 0.351 -5.898 -17.503 1.00 93.38 88 MET A C 1
ATOM 656 O O . MET A 1 88 ? 0.029 -4.735 -17.282 1.00 93.38 88 MET A O 1
ATOM 660 N N . ARG A 1 89 ? 0.165 -6.470 -18.703 1.00 90.62 89 ARG A N 1
ATOM 661 C CA . ARG A 1 89 ? -0.425 -5.746 -19.847 1.00 90.62 89 ARG A CA 1
ATOM 662 C C . ARG A 1 89 ? -1.818 -5.186 -19.530 1.00 90.62 89 ARG A C 1
ATOM 664 O O . ARG A 1 89 ? -2.118 -4.060 -19.904 1.00 90.62 89 ARG A O 1
ATOM 671 N N . LYS A 1 90 ? -2.647 -5.935 -18.793 1.00 90.69 90 LYS A N 1
ATOM 672 C CA . LYS A 1 90 ? -3.982 -5.485 -18.346 1.00 90.69 90 LYS A CA 1
ATOM 673 C C . LYS A 1 90 ? -3.906 -4.431 -17.237 1.00 90.69 90 LYS A C 1
ATOM 675 O O . LYS A 1 90 ? -4.800 -3.602 -17.104 1.00 90.69 90 LYS A O 1
ATOM 680 N N . LEU A 1 91 ? -2.867 -4.479 -16.408 1.00 95.25 91 LEU A N 1
ATOM 681 C CA . LEU A 1 91 ? -2.657 -3.525 -15.320 1.00 95.25 91 LEU A CA 1
ATOM 682 C C . LEU A 1 91 ? -2.132 -2.182 -15.821 1.00 95.25 91 LEU A C 1
ATOM 684 O O . LEU A 1 91 ? -2.461 -1.168 -15.216 1.00 95.25 91 LEU A O 1
ATOM 688 N N . ILE A 1 92 ? -1.398 -2.154 -16.938 1.00 95.25 92 ILE A N 1
ATOM 689 C CA . ILE A 1 92 ? -0.948 -0.905 -17.570 1.00 95.25 92 ILE A CA 1
ATOM 690 C C . ILE A 1 92 ? -2.141 0.010 -17.866 1.00 95.25 92 ILE A C 1
ATOM 692 O O . ILE A 1 92 ? -2.134 1.153 -17.427 1.00 95.25 92 ILE A O 1
ATOM 696 N N . SER A 1 93 ? -3.215 -0.501 -18.480 1.00 93.19 93 SER A N 1
ATOM 697 C CA . SER A 1 93 ? -4.402 0.325 -18.751 1.00 93.19 93 SER A CA 1
ATOM 698 C C . SER A 1 93 ? -5.082 0.836 -17.477 1.00 93.19 93 SER A C 1
ATOM 700 O O . SER A 1 93 ? -5.644 1.926 -17.470 1.00 93.19 93 SER A O 1
ATOM 702 N N . ALA A 1 94 ? -5.037 0.066 -16.383 1.00 94.56 94 ALA A N 1
ATOM 703 C CA . ALA A 1 94 ? -5.568 0.512 -15.095 1.00 94.56 94 ALA A CA 1
ATOM 704 C C . ALA A 1 94 ? -4.691 1.605 -14.461 1.00 94.56 94 ALA A C 1
ATOM 706 O O . ALA A 1 94 ? -5.220 2.542 -13.869 1.00 94.56 94 ALA A O 1
ATOM 707 N N . VAL A 1 95 ? -3.366 1.502 -14.599 1.00 97.25 95 VAL A N 1
ATOM 708 C CA . VAL A 1 95 ? -2.419 2.537 -14.165 1.00 97.25 95 VAL A CA 1
ATOM 709 C C . VAL A 1 95 ? -2.610 3.810 -14.983 1.00 97.25 95 VAL A C 1
ATOM 711 O O . VAL A 1 95 ? -2.750 4.871 -14.390 1.00 97.25 95 VAL A O 1
ATOM 714 N N . ASP A 1 96 ? -2.726 3.721 -16.306 1.00 94.94 96 ASP A N 1
ATOM 715 C CA . ASP A 1 96 ? -2.959 4.895 -17.156 1.00 94.94 96 ASP A CA 1
ATOM 716 C C . ASP A 1 96 ? -4.281 5.602 -16.797 1.00 94.94 96 ASP A C 1
ATOM 718 O O . ASP A 1 96 ? -4.335 6.827 -16.707 1.00 94.94 96 ASP A O 1
ATOM 722 N N . ALA A 1 97 ? -5.339 4.834 -16.513 1.00 94.62 97 ALA A N 1
ATOM 723 C CA . ALA A 1 97 ? -6.656 5.377 -16.182 1.00 94.62 97 ALA A CA 1
ATOM 724 C C . ALA A 1 97 ? -6.775 5.943 -14.756 1.00 94.62 97 ALA A C 1
ATOM 726 O O . ALA A 1 97 ? -7.647 6.773 -14.495 1.00 94.62 97 ALA A O 1
ATOM 727 N N . HIS A 1 98 ? -5.991 5.446 -13.796 1.00 96.06 98 HIS A N 1
ATOM 728 C CA . HIS A 1 98 ? -6.201 5.738 -12.369 1.00 96.06 98 HIS A CA 1
ATOM 729 C C . HIS A 1 98 ? -4.984 6.311 -11.649 1.00 96.06 98 HIS A C 1
ATOM 731 O O . HIS A 1 98 ? -5.123 6.798 -10.529 1.00 96.06 98 HIS A O 1
ATOM 737 N N . ALA A 1 99 ? -3.816 6.261 -12.273 1.00 97.06 99 ALA A N 1
ATOM 738 C CA . ALA A 1 99 ? -2.569 6.814 -11.776 1.00 97.06 99 ALA A CA 1
ATOM 739 C C . ALA A 1 99 ? -1.841 7.596 -12.890 1.00 97.06 99 ALA A C 1
ATOM 741 O O . ALA A 1 99 ? -0.709 7.257 -13.255 1.00 97.06 99 ALA A O 1
ATOM 742 N N . PRO A 1 100 ? -2.486 8.640 -13.454 1.00 95.12 100 PRO A N 1
ATOM 743 C CA . PRO A 1 100 ? -1.973 9.344 -14.622 1.00 95.12 100 PRO A CA 1
ATOM 744 C C . PRO A 1 100 ? -0.580 9.918 -14.360 1.00 95.12 100 PRO A C 1
ATOM 746 O O . PRO A 1 100 ? -0.299 10.498 -13.305 1.00 95.12 100 PRO A O 1
ATOM 749 N N . GLY A 1 101 ? 0.309 9.774 -15.340 1.00 94.75 101 GLY A N 1
ATOM 750 C CA . GLY A 1 101 ? 1.671 10.277 -15.255 1.00 94.75 101 GLY A CA 1
ATOM 751 C C . GLY A 1 101 ? 2.685 9.305 -14.655 1.00 94.75 101 GLY A C 1
ATOM 752 O O . GLY A 1 101 ? 3.873 9.613 -14.728 1.00 94.75 101 GLY A O 1
ATOM 753 N N . VAL A 1 102 ? 2.270 8.184 -14.048 1.00 96.69 102 VAL A N 1
ATOM 754 C CA . VAL A 1 102 ? 3.204 7.191 -13.478 1.00 96.69 102 VAL A CA 1
ATOM 755 C C . VAL A 1 102 ? 3.957 6.447 -14.577 1.00 96.69 102 VAL A C 1
ATOM 757 O O . VAL A 1 102 ? 5.172 6.279 -14.487 1.00 96.69 102 VAL A O 1
ATOM 760 N N . ARG A 1 103 ? 3.267 6.020 -15.640 1.00 95.00 103 ARG A N 1
ATOM 761 C CA . ARG A 1 103 ? 3.917 5.317 -16.754 1.00 95.00 103 ARG A CA 1
ATOM 762 C C . ARG A 1 103 ? 4.892 6.233 -17.484 1.00 95.00 103 ARG A C 1
ATOM 764 O O . ARG A 1 103 ? 6.001 5.810 -17.805 1.00 95.00 103 ARG A O 1
ATOM 771 N N . GLU A 1 104 ? 4.501 7.485 -17.698 1.00 94.94 104 GLU A N 1
ATOM 772 C CA . GLU A 1 104 ? 5.340 8.515 -18.306 1.00 94.94 104 GLU A CA 1
ATOM 773 C C . GLU A 1 104 ? 6.586 8.766 -17.452 1.00 94.94 104 GLU A C 1
ATOM 775 O O . GLU A 1 104 ? 7.688 8.785 -17.989 1.00 94.94 104 GLU A O 1
ATOM 780 N N . GLU A 1 105 ? 6.430 8.880 -16.128 1.00 95.50 105 GLU A N 1
ATOM 781 C CA . GLU A 1 105 ? 7.531 9.030 -15.167 1.00 95.50 105 GLU A CA 1
ATOM 782 C C . GLU A 1 105 ? 8.524 7.859 -15.230 1.00 95.50 105 GLU A C 1
ATOM 784 O O . GLU A 1 105 ? 9.735 8.075 -15.258 1.00 95.50 105 GLU A O 1
ATOM 789 N N . MET A 1 106 ? 8.030 6.623 -15.325 1.00 94.38 106 MET A N 1
ATOM 790 C CA . MET A 1 106 ? 8.872 5.425 -15.439 1.00 94.38 106 MET A CA 1
ATOM 791 C C . MET A 1 106 ? 9.537 5.266 -16.816 1.00 94.38 106 MET A C 1
ATOM 793 O O . MET A 1 106 ? 10.519 4.536 -16.936 1.00 94.38 106 MET A O 1
ATOM 797 N N . SER A 1 107 ? 9.010 5.926 -17.850 1.00 93.44 107 SER A N 1
ATOM 798 C CA . SER A 1 107 ? 9.461 5.783 -19.244 1.00 93.44 107 SER A CA 1
ATOM 799 C C . SER A 1 107 ? 10.343 6.941 -19.723 1.00 93.44 107 SER A C 1
ATOM 801 O O . SER A 1 107 ? 10.677 7.005 -20.906 1.00 93.44 107 SER A O 1
ATOM 803 N N . GLN A 1 108 ? 10.719 7.871 -18.837 1.00 92.19 108 GLN A N 1
ATOM 804 C CA . GLN A 1 108 ? 11.576 9.004 -19.194 1.00 92.19 108 GLN A CA 1
ATOM 805 C C . GLN A 1 108 ? 12.952 8.543 -19.698 1.00 92.19 108 GLN A C 1
ATOM 807 O O . GLN A 1 108 ? 13.501 7.529 -19.256 1.00 92.19 108 GLN A O 1
ATOM 812 N N . SER A 1 109 ? 13.538 9.323 -20.611 1.00 87.31 109 SER A N 1
ATOM 813 C CA . SER A 1 109 ? 14.895 9.064 -21.102 1.00 87.31 109 SER A CA 1
ATOM 814 C C . SER A 1 109 ? 15.892 9.019 -19.938 1.00 87.31 109 SER A C 1
ATOM 816 O O . SER A 1 109 ? 15.809 9.816 -19.006 1.00 87.31 109 SER A O 1
ATOM 818 N N . GLY A 1 110 ? 16.812 8.054 -19.968 1.00 89.06 110 GLY A N 1
ATOM 819 C CA . GLY A 1 110 ? 17.789 7.829 -18.897 1.00 89.06 110 GLY A CA 1
ATOM 820 C C . GLY A 1 110 ? 17.271 7.043 -17.685 1.00 89.06 110 GLY A C 1
ATOM 821 O O . GLY A 1 110 ? 18.073 6.658 -16.841 1.00 89.06 110 GLY A O 1
ATOM 822 N N . LYS A 1 111 ? 15.968 6.731 -17.595 1.00 90.81 111 LYS A N 1
ATOM 823 C CA . LYS A 1 111 ? 15.426 5.856 -16.535 1.00 90.81 111 LYS A CA 1
ATOM 824 C C . LYS A 1 111 ? 15.600 4.371 -16.822 1.00 90.81 111 LYS A C 1
ATOM 826 O O . LYS A 1 111 ? 15.394 3.568 -15.917 1.00 90.81 111 LYS A O 1
ATOM 831 N N . SER A 1 112 ? 15.950 3.994 -18.052 1.00 92.12 112 SER A N 1
ATOM 832 C CA . SER A 1 112 ? 16.093 2.595 -18.449 1.00 92.12 112 SER A CA 1
ATOM 833 C C . SER A 1 112 ? 17.494 2.269 -18.953 1.00 92.12 112 SER A C 1
ATOM 835 O O . SER A 1 112 ? 18.091 3.030 -19.713 1.00 92.12 112 SER A O 1
ATOM 837 N N . GLN A 1 113 ? 18.011 1.112 -18.539 1.00 92.44 113 GLN A N 1
ATOM 838 C CA . GLN A 1 113 ? 19.310 0.603 -18.966 1.00 92.44 113 GLN A CA 1
ATOM 839 C C . GLN A 1 113 ? 19.222 -0.895 -19.269 1.00 92.44 113 GLN A C 1
ATOM 841 O O . GLN A 1 113 ? 18.635 -1.669 -18.512 1.00 92.44 113 GLN A O 1
ATOM 846 N N . SER A 1 114 ? 19.804 -1.311 -20.398 1.00 92.44 114 SER A N 1
ATOM 847 C CA . SER A 1 114 ? 19.994 -2.73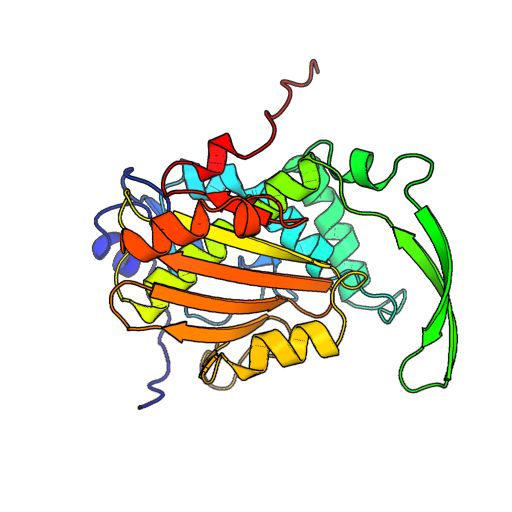3 -20.701 1.00 92.44 114 SER A CA 1
ATOM 848 C C . SER A 1 114 ? 21.106 -3.309 -19.832 1.00 92.44 114 SER A C 1
ATOM 850 O O . SER A 1 114 ? 22.218 -2.787 -19.827 1.00 92.44 114 SER A O 1
ATOM 852 N N . GLU A 1 115 ? 20.829 -4.426 -19.171 1.00 92.62 115 GLU A N 1
ATOM 853 C CA . GLU A 1 115 ? 21.786 -5.139 -18.327 1.00 92.62 115 GLU A CA 1
ATOM 854 C C . GLU A 1 115 ? 21.729 -6.643 -18.585 1.00 92.62 115 GLU A C 1
ATOM 856 O O . GLU A 1 115 ? 20.732 -7.169 -19.082 1.00 92.62 115 GLU A O 1
ATOM 861 N N . TRP A 1 116 ? 22.798 -7.348 -18.220 1.00 90.88 116 TRP A N 1
ATOM 862 C CA . TRP A 1 116 ? 22.838 -8.806 -18.224 1.00 90.88 116 TRP A CA 1
ATOM 863 C C . TRP A 1 116 ? 22.752 -9.318 -16.791 1.00 90.88 116 TRP A C 1
ATOM 865 O O . TRP A 1 116 ? 23.617 -9.022 -15.970 1.00 90.88 116 TRP A O 1
ATOM 875 N N . LEU A 1 117 ? 21.727 -10.112 -16.494 1.00 87.31 117 LEU A N 1
ATOM 876 C CA . LEU A 1 117 ? 21.572 -10.773 -15.200 1.00 87.31 117 LEU A CA 1
ATOM 877 C C . LEU A 1 117 ? 21.715 -12.281 -15.357 1.00 87.31 117 LEU A C 1
ATOM 879 O O . LEU A 1 117 ? 21.275 -12.859 -16.348 1.00 87.31 117 LEU A O 1
ATOM 883 N N . ARG A 1 118 ? 22.283 -12.946 -14.349 1.00 84.25 118 ARG A N 1
ATOM 884 C CA . ARG A 1 118 ? 22.246 -14.410 -14.277 1.00 84.25 118 ARG A CA 1
ATOM 885 C C . ARG A 1 118 ? 20.827 -14.861 -13.948 1.00 84.25 118 ARG A C 1
ATOM 887 O O . ARG A 1 118 ? 20.266 -14.483 -12.920 1.00 84.25 118 ARG A O 1
ATOM 894 N N . ARG A 1 119 ? 20.250 -15.698 -14.804 1.00 80.62 119 ARG A N 1
ATOM 895 C CA . ARG A 1 119 ? 18.953 -16.326 -14.574 1.00 80.62 119 ARG A CA 1
ATOM 896 C C . ARG A 1 119 ? 19.082 -17.345 -13.445 1.00 80.62 119 ARG A C 1
ATOM 898 O O . ARG A 1 119 ? 19.838 -18.317 -13.538 1.00 80.62 119 ARG A O 1
ATOM 905 N N . SER A 1 120 ? 18.308 -17.121 -12.387 1.00 74.25 120 SER A N 1
ATOM 906 C CA . SER A 1 120 ? 18.269 -18.003 -11.217 1.00 74.25 120 SER A CA 1
ATOM 907 C C . SER A 1 120 ? 17.974 -19.450 -11.635 1.00 74.25 120 SER A C 1
ATOM 909 O O . SER A 1 120 ? 17.091 -19.690 -12.457 1.00 74.25 120 SER A O 1
ATOM 911 N N . GLY A 1 121 ? 18.752 -20.400 -11.111 1.00 75.75 121 GLY A N 1
ATOM 912 C CA . GLY A 1 121 ? 18.596 -21.838 -11.360 1.00 75.75 121 GLY A CA 1
ATOM 913 C C . GLY A 1 121 ? 19.241 -22.389 -12.640 1.00 75.75 121 GLY A C 1
ATOM 914 O O . GLY A 1 121 ? 19.453 -23.591 -12.709 1.00 75.75 121 GLY A O 1
ATOM 915 N N . SER A 1 122 ? 19.596 -21.554 -13.626 1.00 79.81 122 SER A N 1
ATOM 916 C CA . SER A 1 122 ? 20.197 -22.030 -14.895 1.00 79.81 122 SER A CA 1
ATOM 917 C C . SER A 1 122 ? 21.645 -21.592 -15.123 1.00 79.81 122 SER A C 1
ATOM 919 O O . SER A 1 122 ? 22.323 -22.146 -15.979 1.00 79.81 122 SER A O 1
ATOM 921 N N . GLY A 1 123 ? 22.118 -20.564 -14.409 1.00 79.81 123 GLY A N 1
ATOM 922 C CA . GLY A 1 123 ? 23.459 -19.993 -14.601 1.00 79.81 123 GLY A CA 1
ATOM 923 C C . GLY A 1 123 ? 23.638 -19.178 -15.892 1.00 79.81 123 GLY A C 1
ATOM 924 O O . GLY A 1 123 ? 24.622 -18.450 -16.006 1.00 79.81 123 GLY A O 1
ATOM 925 N N . LEU A 1 124 ? 22.680 -19.240 -16.824 1.00 86.75 124 LEU A N 1
ATOM 926 C CA . LEU A 1 124 ? 22.690 -18.499 -18.086 1.00 86.75 124 LEU A CA 1
ATOM 927 C C . LEU A 1 124 ? 22.489 -16.997 -17.862 1.00 86.75 124 LEU A C 1
ATOM 929 O O . LEU A 1 124 ? 21.743 -16.583 -16.973 1.00 86.75 124 LEU A O 1
ATOM 933 N N . LEU A 1 125 ? 23.126 -16.178 -18.697 1.00 89.44 125 LEU A N 1
ATOM 934 C CA . LEU A 1 125 ? 22.879 -14.740 -18.736 1.00 89.44 125 LEU A CA 1
ATOM 935 C C . LEU A 1 125 ? 21.618 -14.446 -19.551 1.00 89.44 125 LEU A C 1
ATOM 937 O O . LEU A 1 125 ? 21.423 -14.995 -20.632 1.00 89.44 125 LEU A O 1
ATOM 941 N N . GLN A 1 126 ? 20.780 -13.553 -19.039 1.00 88.19 126 GLN A N 1
ATOM 942 C CA . GLN A 1 126 ? 19.623 -13.007 -19.737 1.00 88.19 126 GLN A CA 1
ATOM 943 C C . GLN A 1 126 ? 19.732 -11.488 -19.794 1.00 88.19 126 GLN A C 1
ATOM 945 O O . GLN A 1 126 ? 20.138 -10.846 -18.820 1.00 88.19 126 GLN A O 1
ATOM 950 N N . ARG A 1 127 ? 19.364 -10.919 -20.940 1.00 89.94 127 ARG A N 1
ATOM 951 C CA . ARG A 1 127 ? 19.278 -9.473 -21.096 1.00 89.94 127 ARG A CA 1
ATOM 952 C C . ARG A 1 127 ? 17.984 -8.991 -20.454 1.00 89.94 127 ARG A C 1
ATOM 954 O O . ARG A 1 127 ? 16.914 -9.512 -20.750 1.00 89.94 127 ARG A O 1
ATOM 961 N N . VAL A 1 128 ? 18.089 -7.995 -19.590 1.00 90.19 128 VAL A N 1
ATOM 962 C CA . VAL A 1 128 ? 16.957 -7.343 -18.931 1.00 90.19 128 VAL A CA 1
ATOM 963 C C . VAL A 1 128 ? 17.025 -5.840 -19.159 1.00 90.19 128 VAL A C 1
ATOM 965 O O . VAL A 1 128 ? 18.082 -5.295 -19.479 1.00 90.19 128 VAL A O 1
ATOM 968 N N . VAL A 1 129 ? 15.898 -5.164 -18.962 1.00 90.44 129 VAL A N 1
ATOM 969 C CA . VAL A 1 129 ? 15.850 -3.705 -18.868 1.00 90.44 129 VAL A CA 1
ATOM 970 C C . VAL A 1 129 ? 15.630 -3.346 -17.405 1.00 90.44 129 VAL A C 1
ATOM 972 O O . VAL A 1 129 ? 14.574 -3.641 -16.844 1.00 90.44 129 VAL A O 1
ATOM 975 N N . ARG A 1 130 ? 16.634 -2.732 -16.774 1.00 92.00 130 ARG A N 1
ATOM 976 C CA . ARG A 1 130 ? 16.473 -2.106 -15.460 1.00 92.00 130 ARG A CA 1
ATOM 977 C C . ARG A 1 130 ? 15.757 -0.780 -15.657 1.00 92.00 130 ARG A C 1
ATOM 979 O O . ARG A 1 130 ? 16.148 -0.010 -16.527 1.00 92.00 130 ARG A O 1
ATOM 986 N N . VAL A 1 131 ? 14.739 -0.520 -14.841 1.00 93.06 131 VAL A N 1
ATOM 987 C CA . VAL A 1 131 ? 14.022 0.759 -14.808 1.00 93.06 131 VAL A CA 1
ATOM 988 C C . VAL A 1 131 ? 14.175 1.380 -13.423 1.00 93.06 131 VAL A C 1
ATOM 990 O O . VAL A 1 131 ? 13.840 0.751 -12.418 1.00 93.06 131 VAL A O 1
ATOM 993 N N . HIS A 1 132 ? 14.675 2.612 -13.366 1.00 92.44 132 HIS A N 1
ATOM 994 C CA . HIS A 1 132 ? 14.741 3.417 -12.150 1.00 92.44 132 HIS A CA 1
ATOM 995 C C . HIS A 1 132 ? 13.358 3.989 -11.838 1.00 92.44 132 HIS A C 1
ATOM 997 O O . HIS A 1 132 ? 12.932 5.001 -12.384 1.00 92.44 132 HIS A O 1
ATOM 1003 N N . ALA A 1 133 ? 12.633 3.291 -10.973 1.00 92.75 133 ALA A N 1
ATOM 1004 C CA . ALA A 1 133 ? 11.272 3.621 -10.582 1.00 92.75 133 ALA A CA 1
ATOM 1005 C C . ALA A 1 133 ? 11.287 4.330 -9.212 1.00 92.75 133 ALA A C 1
ATOM 1007 O O . ALA A 1 133 ? 10.957 3.745 -8.183 1.00 92.75 133 ALA A O 1
ATOM 1008 N N . ASP A 1 134 ? 11.750 5.579 -9.207 1.00 92.44 134 ASP A N 1
ATOM 1009 C CA . ASP A 1 134 ? 12.017 6.413 -8.021 1.00 92.44 134 ASP A CA 1
ATOM 1010 C C . ASP A 1 134 ? 11.374 7.810 -8.106 1.00 92.44 134 ASP A C 1
ATOM 1012 O O . ASP A 1 134 ? 11.684 8.698 -7.312 1.00 92.44 134 ASP A O 1
ATOM 1016 N N . GLY A 1 135 ? 10.492 8.022 -9.082 1.00 95.56 135 GLY A N 1
ATOM 1017 C CA . GLY A 1 135 ? 9.844 9.309 -9.279 1.00 95.56 135 GLY A CA 1
ATOM 1018 C C . GLY A 1 135 ? 8.754 9.620 -8.238 1.00 95.56 135 GLY A C 1
ATOM 1019 O O . GLY A 1 135 ? 8.240 8.725 -7.553 1.00 95.56 135 GLY A O 1
ATOM 1020 N N . PRO A 1 136 ? 8.404 10.910 -8.083 1.00 96.56 136 PRO A N 1
ATOM 1021 C CA . PRO A 1 136 ? 7.500 11.376 -7.036 1.00 96.56 136 PRO A CA 1
ATOM 1022 C C . PRO A 1 136 ? 6.064 10.855 -7.171 1.00 96.56 136 PRO A C 1
ATOM 1024 O O . PRO A 1 136 ? 5.408 10.632 -6.153 1.00 96.56 136 PRO A O 1
ATOM 1027 N N . LYS A 1 137 ? 5.546 10.634 -8.388 1.00 97.44 137 LYS A N 1
ATOM 1028 C CA . LYS A 1 137 ? 4.176 10.123 -8.569 1.00 97.44 137 LYS A CA 1
ATOM 1029 C C . LYS A 1 137 ? 4.092 8.677 -8.117 1.00 97.44 137 LYS A C 1
ATOM 1031 O O . LYS A 1 137 ? 3.209 8.327 -7.336 1.00 97.44 137 LYS A O 1
ATOM 1036 N N . LEU A 1 138 ? 5.025 7.846 -8.571 1.00 97.69 138 LEU A N 1
ATOM 1037 C CA . LEU A 1 138 ? 5.136 6.461 -8.141 1.00 97.69 138 LEU A CA 1
ATOM 1038 C C . LEU A 1 138 ? 5.271 6.360 -6.620 1.00 97.69 138 LEU A C 1
ATOM 1040 O O . LEU A 1 138 ? 4.560 5.577 -5.987 1.00 97.69 138 LEU A O 1
ATOM 1044 N N . HIS A 1 139 ? 6.153 7.180 -6.042 1.00 97.94 139 HIS A N 1
ATOM 1045 C CA . HIS A 1 139 ? 6.364 7.251 -4.600 1.00 97.94 139 HIS A CA 1
ATOM 1046 C C . HIS A 1 139 ? 5.070 7.562 -3.849 1.00 97.94 139 HIS A C 1
ATOM 1048 O O . HIS A 1 139 ? 4.732 6.844 -2.906 1.00 97.94 139 HIS A O 1
ATOM 1054 N N . ALA A 1 140 ? 4.304 8.554 -4.303 1.00 98.12 140 ALA A N 1
ATOM 1055 C CA . ALA A 1 140 ? 3.020 8.914 -3.716 1.00 98.12 140 ALA A CA 1
ATOM 1056 C C . ALA A 1 140 ? 2.011 7.749 -3.745 1.00 98.12 140 ALA A C 1
ATOM 1058 O O . ALA A 1 140 ? 1.439 7.396 -2.710 1.00 98.12 140 ALA A O 1
ATOM 1059 N N . TYR A 1 141 ? 1.830 7.094 -4.898 1.00 98.62 141 TYR A N 1
ATOM 1060 C CA . TYR A 1 141 ? 0.894 5.969 -5.034 1.00 98.62 141 TYR A CA 1
ATOM 1061 C C . TYR A 1 141 ? 1.283 4.760 -4.173 1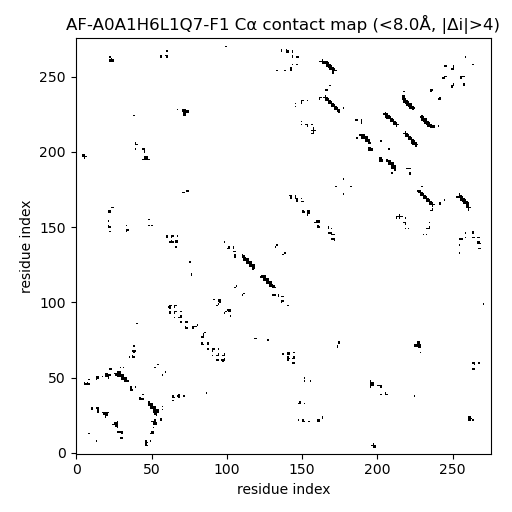.00 98.62 141 TYR A C 1
ATOM 1063 O O . TYR A 1 141 ? 0.425 4.165 -3.511 1.00 98.62 141 TYR A O 1
ATOM 1071 N N . LEU A 1 142 ? 2.568 4.397 -4.140 1.00 98.62 142 LEU A N 1
ATOM 1072 C CA . LEU A 1 142 ? 3.043 3.284 -3.315 1.00 98.62 142 LEU A CA 1
ATOM 1073 C C . LEU A 1 142 ? 3.000 3.612 -1.824 1.00 98.62 142 LEU A C 1
ATOM 1075 O O . LEU A 1 142 ? 2.648 2.740 -1.034 1.00 98.62 142 LEU A O 1
ATOM 1079 N N . SER A 1 143 ? 3.282 4.854 -1.433 1.00 98.50 143 SER A N 1
ATOM 1080 C CA . SER A 1 143 ? 3.152 5.303 -0.043 1.00 98.50 143 SER A CA 1
ATOM 1081 C C . SER A 1 143 ? 1.708 5.194 0.442 1.00 98.50 143 SER A C 1
ATOM 1083 O O . SER A 1 143 ? 1.453 4.660 1.520 1.00 98.50 143 SER A O 1
ATOM 1085 N N . VAL A 1 144 ? 0.738 5.609 -0.381 1.00 98.75 144 VAL A N 1
ATOM 1086 C CA . VAL A 1 144 ? -0.690 5.441 -0.070 1.00 98.75 144 VAL A CA 1
ATOM 1087 C C . VAL A 1 144 ? -1.068 3.965 0.038 1.00 98.75 144 VAL A C 1
ATOM 1089 O O . VAL A 1 144 ? -1.766 3.595 0.980 1.00 98.75 144 VAL A O 1
ATOM 1092 N N . TYR A 1 145 ? -0.564 3.102 -0.852 1.00 98.88 145 TYR A N 1
ATOM 1093 C CA . TYR A 1 145 ? -0.829 1.662 -0.759 1.00 98.88 145 TYR A CA 1
ATOM 1094 C C . TYR A 1 145 ? -0.244 1.065 0.531 1.00 98.88 145 TYR A C 1
ATOM 1096 O O . TYR A 1 145 ? -0.924 0.334 1.252 1.00 98.88 145 TYR A O 1
ATOM 1104 N N . GLY A 1 146 ? 1.002 1.418 0.858 1.00 98.75 146 GLY A N 1
ATOM 1105 C CA . GLY A 1 146 ? 1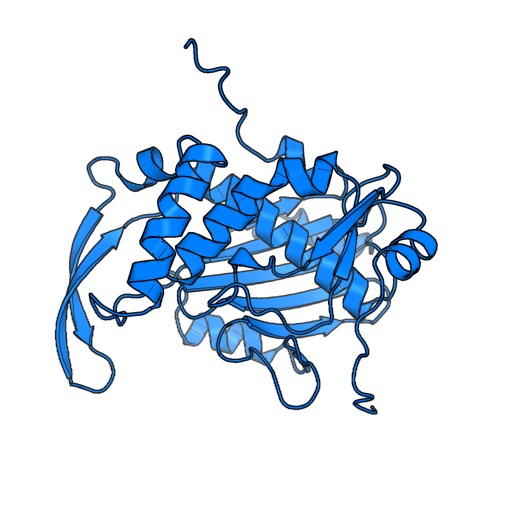.672 1.010 2.092 1.00 98.75 146 GLY A CA 1
ATOM 1106 C C . GLY A 1 146 ? 0.905 1.452 3.337 1.00 98.75 146 GLY A C 1
ATOM 1107 O O . GLY A 1 146 ? 0.713 0.654 4.254 1.00 98.75 146 GLY A O 1
ATOM 1108 N N . ALA A 1 147 ? 0.381 2.681 3.343 1.00 98.81 147 ALA A N 1
ATOM 1109 C CA . ALA A 1 147 ? -0.466 3.180 4.420 1.00 98.81 147 ALA A CA 1
ATOM 1110 C C . ALA A 1 147 ? -1.786 2.412 4.546 1.00 98.81 147 ALA A C 1
ATOM 1112 O O . ALA A 1 147 ? -2.152 2.015 5.655 1.00 98.81 147 ALA A O 1
ATOM 1113 N N . LYS A 1 148 ? -2.468 2.132 3.426 1.00 98.88 148 LYS A N 1
ATOM 1114 C CA . LYS A 1 148 ? -3.679 1.296 3.418 1.00 98.88 148 LYS A CA 1
ATOM 1115 C C . LYS A 1 148 ? -3.407 -0.085 4.016 1.00 98.88 148 LYS A C 1
ATOM 1117 O O . LYS A 1 148 ? -4.190 -0.561 4.840 1.00 98.88 148 LYS A O 1
ATOM 1122 N N . LEU A 1 149 ? -2.299 -0.711 3.619 1.00 98.88 149 LEU A N 1
ATOM 1123 C CA . LEU A 1 149 ? -1.887 -2.024 4.106 1.00 98.88 149 LEU A CA 1
ATOM 1124 C C . LEU A 1 149 ? -1.552 -2.006 5.600 1.00 98.88 149 LEU A C 1
ATOM 1126 O O . LEU A 1 149 ? -1.993 -2.886 6.331 1.00 98.88 149 LEU A O 1
ATOM 1130 N N . ALA A 1 150 ? -0.829 -0.995 6.076 1.00 98.75 150 ALA A N 1
ATOM 1131 C CA . ALA A 1 150 ? -0.503 -0.868 7.493 1.00 98.75 150 ALA A CA 1
ATOM 1132 C C . ALA A 1 150 ? -1.754 -0.671 8.361 1.00 98.75 150 ALA A C 1
ATOM 1134 O O . ALA A 1 150 ? -1.890 -1.331 9.387 1.00 98.75 150 ALA A O 1
ATOM 1135 N N . MET A 1 151 ? -2.694 0.187 7.945 1.00 98.81 151 MET A N 1
ATOM 1136 C CA . MET A 1 151 ? -3.953 0.396 8.676 1.00 98.81 151 MET A CA 1
ATOM 1137 C C . MET A 1 151 ? -4.813 -0.876 8.706 1.00 98.81 151 MET A C 1
ATOM 1139 O O . MET A 1 151 ? -5.431 -1.171 9.727 1.00 98.81 151 MET A O 1
ATOM 1143 N N . ALA A 1 152 ? -4.814 -1.655 7.621 1.00 98.69 152 ALA A N 1
ATOM 1144 C CA . ALA A 1 152 ? -5.454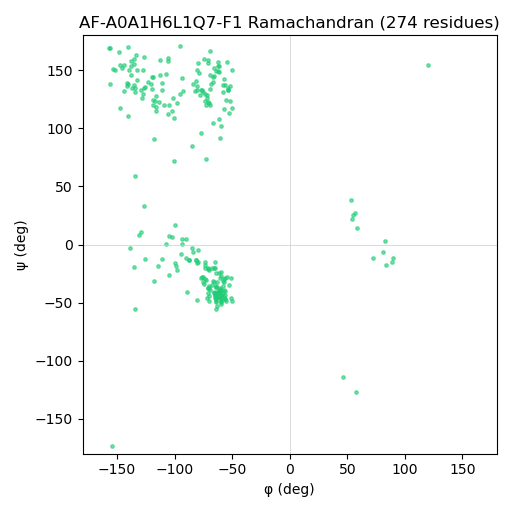 -2.967 7.570 1.00 98.69 152 ALA A CA 1
ATOM 1145 C C . ALA A 1 152 ? -4.805 -3.976 8.527 1.00 98.69 152 ALA A C 1
ATOM 1147 O O . ALA A 1 152 ? -5.513 -4.630 9.283 1.00 98.69 152 ALA A O 1
ATOM 1148 N N . LEU A 1 153 ? -3.472 -4.076 8.541 1.00 98.56 153 LEU A N 1
ATOM 1149 C CA . LEU A 1 153 ? -2.753 -4.957 9.469 1.00 98.56 153 LEU A CA 1
ATOM 1150 C C . LEU A 1 153 ? -2.942 -4.530 10.929 1.00 98.56 153 LEU A C 1
ATOM 1152 O O . LEU A 1 153 ? -3.084 -5.382 11.801 1.00 98.56 153 LEU A O 1
ATOM 1156 N N . TYR A 1 154 ? -3.010 -3.225 11.200 1.00 98.62 154 TYR A N 1
ATOM 1157 C CA . TYR A 1 154 ? -3.389 -2.721 12.517 1.00 98.62 154 TYR A CA 1
ATOM 1158 C C . TYR A 1 154 ? -4.793 -3.198 12.899 1.00 98.62 154 TYR A C 1
ATOM 1160 O O . TYR A 1 154 ? -4.968 -3.789 13.957 1.00 98.62 154 TYR A O 1
ATOM 1168 N N . ARG A 1 155 ? -5.793 -3.017 12.025 1.00 97.94 155 ARG A N 1
ATOM 1169 C CA . ARG A 1 155 ? -7.166 -3.477 12.293 1.00 97.94 155 ARG A CA 1
ATOM 1170 C C . ARG A 1 155 ? -7.257 -4.990 12.485 1.00 97.94 155 ARG A C 1
ATOM 1172 O O . ARG A 1 155 ? -8.045 -5.425 13.325 1.00 97.94 155 ARG A O 1
ATOM 1179 N N . GLU A 1 156 ? -6.486 -5.756 11.720 1.00 97.44 156 GLU A N 1
ATOM 1180 C CA . GLU A 1 156 ? -6.421 -7.218 11.792 1.00 97.44 156 GLU A CA 1
ATOM 1181 C C . GLU A 1 156 ? -5.874 -7.692 13.143 1.00 97.44 156 GLU A C 1
ATOM 1183 O O . GLU A 1 156 ? -6.464 -8.565 13.770 1.00 97.44 156 GLU A O 1
ATOM 1188 N N . HIS A 1 157 ? -4.781 -7.090 13.620 1.00 97.06 157 HIS A N 1
ATOM 1189 C CA . HIS A 1 157 ? -4.056 -7.586 14.796 1.00 97.06 157 HIS A CA 1
ATOM 1190 C C . HIS A 1 157 ? -4.395 -6.874 16.109 1.00 97.06 157 HIS A C 1
ATOM 1192 O O . HIS A 1 157 ? -4.207 -7.448 17.174 1.00 97.06 157 HIS A O 1
ATOM 1198 N N . VAL A 1 158 ? -4.913 -5.648 16.052 1.00 97.19 158 VAL A N 1
ATOM 1199 C CA . VAL A 1 158 ? -5.354 -4.877 17.230 1.00 97.19 158 VAL A CA 1
ATOM 1200 C C . VAL A 1 158 ? -6.872 -4.964 17.422 1.00 97.19 158 VAL A C 1
ATOM 1202 O O . VAL A 1 158 ? -7.391 -4.685 18.497 1.00 97.19 158 VAL A O 1
ATOM 1205 N N . GLY A 1 159 ? -7.626 -5.355 16.392 1.00 95.88 159 GLY A N 1
ATOM 1206 C CA . GLY A 1 159 ? -9.073 -5.545 16.508 1.00 95.88 159 GLY A CA 1
ATOM 1207 C C . GLY A 1 159 ? -9.914 -4.266 16.378 1.00 95.88 159 GLY A C 1
ATOM 1208 O O . GLY A 1 159 ? -11.139 -4.342 16.447 1.00 95.88 159 GLY A O 1
ATOM 1209 N N . GLN A 1 160 ? -9.294 -3.111 16.119 1.00 95.62 160 GLN A N 1
ATOM 1210 C CA . GLN A 1 160 ? -9.973 -1.829 15.884 1.00 95.62 160 GLN A CA 1
ATOM 1211 C C . GLN A 1 160 ? -9.248 -0.990 14.827 1.00 95.62 160 GLN A C 1
ATOM 1213 O O . GLN A 1 160 ? -8.053 -1.162 14.593 1.00 95.62 160 GLN A O 1
ATOM 1218 N N . ALA A 1 161 ? -9.968 -0.097 14.146 1.00 97.81 161 ALA A N 1
ATOM 1219 C CA . ALA A 1 161 ? -9.361 0.768 13.139 1.00 97.81 161 ALA A CA 1
ATOM 1220 C C . ALA A 1 161 ? -8.382 1.746 13.804 1.00 97.81 161 ALA A C 1
ATOM 1222 O O . ALA A 1 161 ? -8.702 2.308 14.852 1.00 97.81 161 ALA A O 1
ATOM 1223 N N . LEU A 1 162 ? -7.227 1.997 13.171 1.00 98.56 162 LEU A N 1
ATOM 1224 C CA . LEU A 1 162 ? -6.194 2.903 13.691 1.00 98.56 162 LEU A CA 1
ATOM 1225 C C . LEU A 1 162 ? -6.810 4.253 14.094 1.00 98.56 162 LEU A C 1
ATOM 1227 O O . LEU A 1 162 ? -7.348 4.923 13.205 1.00 98.56 162 LEU A O 1
ATOM 1231 N N . PRO A 1 163 ? -6.756 4.666 15.377 1.00 98.44 163 PRO A N 1
ATOM 1232 C CA . PRO A 1 163 ? -7.307 5.942 15.828 1.00 98.44 163 PRO A CA 1
ATOM 1233 C C . PRO A 1 163 ? -6.850 7.126 14.971 1.00 98.44 163 PRO A C 1
ATOM 1235 O O . PRO A 1 163 ? -5.740 7.116 14.453 1.00 98.44 163 PRO A O 1
ATOM 1238 N N . LEU A 1 164 ? -7.675 8.173 14.843 1.00 98.50 164 LEU A N 1
ATOM 1239 C CA . LEU A 1 164 ? -7.392 9.302 13.937 1.00 98.50 164 LEU A CA 1
ATOM 1240 C C . LEU A 1 164 ? -6.103 10.074 14.274 1.00 98.50 164 LEU A C 1
ATOM 1242 O O . LEU A 1 164 ? -5.513 10.689 13.395 1.00 98.50 164 LEU A O 1
ATOM 1246 N N . HIS A 1 165 ? -5.658 10.025 15.531 1.00 98.06 165 HIS A N 1
ATOM 1247 C CA . HIS A 1 165 ? -4.379 10.593 15.969 1.00 98.06 165 HIS A CA 1
ATOM 1248 C C . HIS A 1 165 ? -3.183 9.653 15.736 1.00 98.06 165 HIS A C 1
ATOM 1250 O O . HIS A 1 165 ? -2.043 10.041 15.983 1.00 98.06 165 HIS A O 1
ATOM 1256 N N . GLY A 1 166 ? -3.433 8.417 15.301 1.00 98.50 166 GLY A N 1
ATOM 1257 C CA . GLY A 1 166 ? -2.412 7.437 14.968 1.00 98.50 166 GLY A CA 1
ATOM 1258 C C . GLY A 1 166 ? -1.642 7.803 13.704 1.00 98.50 166 GLY A C 1
ATOM 1259 O O . GLY A 1 166 ? -2.043 8.666 12.921 1.00 98.50 166 GLY A O 1
ATOM 1260 N N . ALA A 1 167 ? -0.521 7.123 13.492 1.00 98.56 167 ALA A N 1
ATOM 1261 C CA . ALA A 1 167 ? 0.331 7.339 12.335 1.00 98.56 167 ALA A CA 1
ATOM 1262 C C . ALA A 1 167 ? 0.857 6.022 11.767 1.00 98.56 167 ALA A C 1
ATOM 1264 O O . ALA A 1 167 ? 1.087 5.048 12.488 1.00 98.56 167 ALA A O 1
ATOM 1265 N N . VAL A 1 168 ? 1.077 6.034 10.457 1.00 98.56 168 VAL A N 1
ATOM 1266 C CA . VAL A 1 168 ? 1.764 4.990 9.710 1.00 98.56 168 VAL A CA 1
ATOM 1267 C C . VAL A 1 168 ? 3.061 5.558 9.171 1.00 98.56 168 VAL A C 1
ATOM 1269 O O . VAL A 1 168 ? 3.035 6.499 8.384 1.00 98.56 168 VAL A O 1
ATOM 1272 N N . TRP A 1 169 ? 4.177 4.934 9.518 1.00 98.25 169 TRP A N 1
ATOM 1273 C CA . TRP A 1 169 ? 5.384 5.007 8.714 1.00 98.25 169 TRP A CA 1
ATOM 1274 C C . TRP A 1 169 ? 5.431 3.791 7.787 1.00 98.25 169 TRP A C 1
ATOM 1276 O O . TRP A 1 169 ? 5.268 2.648 8.222 1.00 98.25 169 TRP A O 1
ATOM 1286 N N . CYS A 1 170 ? 5.648 4.016 6.498 1.00 97.00 170 CYS A N 1
ATOM 1287 C CA . CYS A 1 170 ? 5.836 2.943 5.532 1.00 97.00 170 CYS A CA 1
ATOM 1288 C C . CYS A 1 170 ? 7.040 3.233 4.649 1.00 97.00 170 CYS A C 1
ATOM 1290 O O . CYS A 1 170 ? 7.228 4.364 4.214 1.00 97.00 170 CYS A O 1
ATOM 1292 N N . GLN A 1 171 ? 7.804 2.196 4.331 1.00 96.44 171 GLN A N 1
ATOM 1293 C CA . GLN A 1 171 ? 8.833 2.216 3.304 1.00 96.44 171 GLN A CA 1
ATOM 1294 C C . GLN A 1 171 ? 8.570 1.086 2.321 1.00 96.44 171 GLN A C 1
ATOM 1296 O O . GLN A 1 171 ? 8.311 -0.042 2.740 1.00 96.44 171 GLN A O 1
ATOM 1301 N N . PHE A 1 172 ? 8.673 1.358 1.025 1.00 96.56 172 PHE A N 1
ATOM 1302 C CA . PHE A 1 172 ? 8.591 0.316 0.008 1.00 96.56 172 PHE A CA 1
ATOM 1303 C C . PHE A 1 172 ? 9.957 -0.000 -0.597 1.00 96.56 172 PHE A C 1
ATOM 1305 O O . PHE A 1 172 ? 10.906 0.782 -0.546 1.00 96.56 172 PHE A O 1
ATOM 1312 N N . SER A 1 173 ? 10.076 -1.190 -1.169 1.00 95.56 173 SER A N 1
ATOM 1313 C CA . SER A 1 173 ? 11.239 -1.595 -1.951 1.00 95.56 173 SER A CA 1
ATOM 1314 C C . SER A 1 173 ? 10.776 -2.424 -3.137 1.00 95.56 173 SER A C 1
ATOM 1316 O O . SER A 1 173 ? 9.874 -3.252 -3.010 1.00 95.56 173 SER A O 1
ATOM 1318 N N . LEU A 1 174 ? 11.388 -2.186 -4.293 1.00 95.25 174 LEU A N 1
ATOM 1319 C CA . LEU A 1 174 ? 11.150 -2.960 -5.508 1.00 95.25 174 LEU A CA 1
ATOM 1320 C C . LEU A 1 174 ? 12.198 -4.068 -5.643 1.00 95.25 174 LEU A C 1
ATOM 1322 O O . LEU A 1 174 ? 13.195 -4.084 -4.918 1.00 95.25 174 LEU A O 1
ATOM 1326 N N . ASN A 1 175 ? 12.001 -4.970 -6.602 1.00 90.00 175 ASN A N 1
ATOM 1327 C CA . ASN A 1 175 ? 12.897 -6.104 -6.871 1.00 90.00 175 ASN A CA 1
ATOM 1328 C C . ASN A 1 175 ? 14.391 -5.743 -7.022 1.00 90.00 175 ASN A C 1
ATOM 1330 O O . ASN A 1 175 ? 15.240 -6.565 -6.698 1.00 90.00 175 ASN A O 1
ATOM 1334 N N . GLY A 1 176 ? 14.722 -4.533 -7.481 1.00 85.19 176 GLY A N 1
ATOM 1335 C CA . GLY A 1 176 ? 16.100 -4.058 -7.615 1.00 85.19 176 GLY A CA 1
ATOM 1336 C C . GLY A 1 176 ? 16.680 -3.402 -6.359 1.00 85.19 176 GLY A C 1
ATOM 1337 O O . GLY A 1 176 ? 17.885 -3.178 -6.317 1.00 85.19 176 GLY A O 1
ATOM 1338 N N . GLY A 1 177 ? 15.847 -3.070 -5.363 1.00 81.50 177 GLY A N 1
ATOM 1339 C CA . GLY A 1 177 ? 16.238 -2.333 -4.152 1.00 81.50 177 GLY A CA 1
ATOM 1340 C C . GLY A 1 177 ? 16.212 -3.151 -2.855 1.00 81.50 177 GLY A C 1
ATOM 1341 O O . GLY A 1 177 ? 16.744 -2.698 -1.844 1.00 81.50 177 GLY A O 1
ATOM 1342 N N . MET A 1 178 ? 15.615 -4.346 -2.857 1.00 80.19 178 MET A N 1
ATOM 1343 C CA . MET A 1 178 ? 15.612 -5.253 -1.704 1.00 80.19 178 MET A CA 1
ATOM 1344 C C . MET A 1 178 ? 16.665 -6.352 -1.889 1.00 80.19 178 MET A C 1
ATOM 1346 O O . MET A 1 178 ? 16.483 -7.255 -2.703 1.00 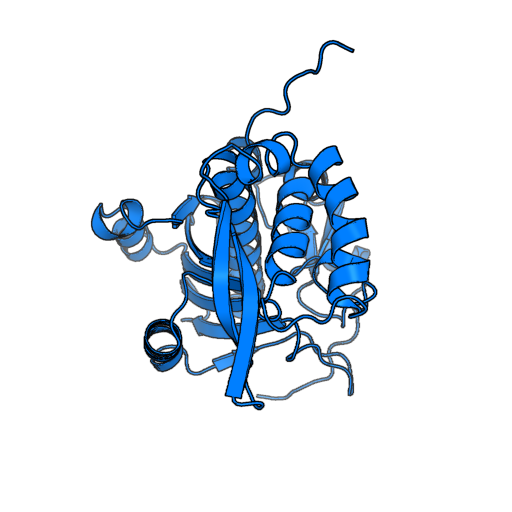80.19 178 MET A O 1
ATOM 1350 N N . THR A 1 179 ? 17.757 -6.300 -1.122 1.00 78.56 179 THR A N 1
ATOM 1351 C CA . THR A 1 179 ? 18.711 -7.418 -1.038 1.00 78.56 179 THR A CA 1
ATOM 1352 C C . THR A 1 179 ? 18.168 -8.499 -0.101 1.00 78.56 179 THR A C 1
ATOM 1354 O O . THR A 1 179 ? 17.366 -8.211 0.792 1.00 78.56 179 THR A O 1
ATOM 1357 N N . GLN A 1 180 ? 18.614 -9.748 -0.274 1.00 76.50 180 GLN A N 1
ATOM 1358 C CA . GLN A 1 180 ? 18.242 -10.835 0.640 1.00 76.50 180 GLN A CA 1
ATOM 1359 C C . GLN A 1 180 ? 18.685 -10.529 2.079 1.00 76.50 180 GLN A C 1
ATOM 1361 O O . GLN A 1 180 ? 17.920 -10.740 3.009 1.00 76.50 180 GLN A O 1
ATOM 1366 N N . GLU A 1 181 ? 19.868 -9.937 2.250 1.00 80.00 181 GLU A N 1
ATOM 1367 C CA . GLU A 1 181 ? 20.384 -9.506 3.552 1.00 80.00 181 GLU A CA 1
ATOM 1368 C C . GLU A 1 181 ? 19.471 -8.473 4.231 1.00 80.00 181 GLU A C 1
ATOM 1370 O O . GLU A 1 181 ? 19.129 -8.625 5.405 1.00 80.00 181 GLU A O 1
ATOM 1375 N N . HIS A 1 182 ? 19.011 -7.451 3.495 1.00 81.44 182 HIS A N 1
ATOM 1376 C CA . HIS A 1 182 ? 18.063 -6.469 4.029 1.00 81.44 182 HIS A CA 1
ATOM 1377 C C . HIS A 1 182 ? 16.735 -7.119 4.424 1.00 81.44 182 HIS A C 1
ATOM 1379 O O . HIS A 1 182 ? 16.159 -6.763 5.454 1.00 81.44 182 HIS A O 1
ATOM 1385 N N . LEU A 1 183 ? 16.242 -8.069 3.624 1.00 80.62 183 LEU A N 1
ATOM 1386 C CA . LEU A 1 183 ? 15.022 -8.805 3.938 1.00 80.62 183 LEU A CA 1
ATOM 1387 C C . LEU A 1 183 ? 15.200 -9.647 5.205 1.00 80.62 183 LEU A C 1
ATOM 1389 O O . LEU A 1 183 ? 14.384 -9.537 6.118 1.00 80.62 183 LEU A O 1
ATOM 1393 N N . ASP A 1 184 ? 16.276 -10.427 5.292 1.00 82.81 184 ASP A N 1
ATOM 1394 C CA . ASP A 1 184 ? 16.572 -11.307 6.423 1.00 82.81 184 ASP A CA 1
ATOM 1395 C C . ASP A 1 184 ? 16.735 -10.510 7.721 1.00 82.81 184 ASP A C 1
ATOM 1397 O O . ASP A 1 184 ? 16.156 -10.874 8.748 1.00 82.81 184 ASP A O 1
ATOM 1401 N N . ALA A 1 185 ? 17.439 -9.375 7.673 1.00 83.38 185 ALA A N 1
ATOM 1402 C CA . ALA A 1 185 ? 17.595 -8.478 8.814 1.00 83.38 185 ALA A CA 1
ATOM 1403 C C . ALA A 1 185 ? 16.243 -7.950 9.325 1.00 83.38 185 ALA A C 1
ATOM 1405 O O . ALA A 1 185 ? 15.994 -7.952 10.532 1.00 83.38 185 ALA A O 1
ATOM 1406 N N . ARG A 1 186 ? 15.342 -7.547 8.417 1.00 83.31 186 ARG A N 1
ATOM 1407 C CA . ARG A 1 186 ? 13.999 -7.052 8.772 1.00 83.31 186 ARG A CA 1
ATOM 1408 C C . ARG A 1 186 ? 13.086 -8.166 9.282 1.00 83.31 186 ARG A C 1
ATOM 1410 O O . ARG A 1 186 ? 12.291 -7.956 10.190 1.00 83.31 186 ARG A O 1
ATOM 1417 N N . VAL A 1 187 ? 13.196 -9.357 8.706 1.00 84.38 187 VAL A N 1
ATOM 1418 C CA . VAL A 1 187 ? 12.362 -10.517 9.034 1.00 84.38 187 VAL A CA 1
ATOM 1419 C C . VAL A 1 187 ? 12.759 -11.154 10.368 1.00 84.38 187 VAL A C 1
ATOM 1421 O O . VAL A 1 187 ? 11.888 -11.645 11.088 1.00 84.38 187 VAL A O 1
ATOM 1424 N N . LYS A 1 188 ? 14.043 -11.113 10.742 1.00 84.69 188 LYS A N 1
ATOM 1425 C CA . LYS A 1 188 ? 14.568 -11.729 11.973 1.00 84.69 188 LYS A CA 1
ATOM 1426 C C . LYS A 1 188 ? 13.873 -11.241 13.249 1.00 84.69 188 LYS A C 1
ATOM 1428 O O . LYS A 1 188 ? 13.774 -12.000 14.208 1.00 84.69 188 LYS A O 1
ATOM 1433 N N . ILE A 1 189 ? 13.369 -10.007 13.256 1.00 82.50 189 ILE A N 1
ATOM 1434 C CA . ILE A 1 189 ? 12.690 -9.396 14.411 1.00 82.50 189 ILE A CA 1
ATOM 1435 C C . ILE A 1 189 ? 11.156 -9.555 14.389 1.00 82.50 189 ILE A C 1
ATOM 1437 O O . ILE A 1 189 ? 10.476 -9.078 15.297 1.00 82.50 189 ILE A O 1
ATOM 1441 N N . LEU A 1 190 ? 10.601 -10.215 13.363 1.00 92.25 190 LEU A N 1
ATOM 1442 C CA . LEU A 1 190 ? 9.160 -10.379 13.138 1.00 92.25 190 LEU A CA 1
ATOM 1443 C C . LEU A 1 190 ? 8.788 -11.873 13.191 1.00 92.25 190 LEU A C 1
ATOM 1445 O O . LEU A 1 190 ? 8.870 -12.579 12.176 1.00 92.25 190 LEU A O 1
ATOM 1449 N N . PRO A 1 191 ? 8.427 -12.403 14.373 1.00 89.31 191 PRO A N 1
ATOM 1450 C CA . PRO A 1 191 ? 8.327 -13.844 14.587 1.00 89.31 191 PRO A CA 1
ATOM 1451 C C . PRO A 1 191 ? 7.097 -14.466 13.922 1.00 89.31 191 PRO A C 1
ATOM 1453 O O . PRO A 1 191 ? 7.152 -15.627 13.520 1.00 89.31 191 PRO A O 1
ATOM 1456 N N . VAL A 1 192 ? 6.008 -13.710 13.772 1.00 93.25 192 VAL A N 1
ATOM 1457 C CA . VAL A 1 192 ? 4.736 -14.235 13.268 1.00 93.25 192 VAL A CA 1
ATOM 1458 C C . VAL A 1 192 ? 4.643 -14.027 11.763 1.00 93.25 192 VAL A C 1
ATOM 1460 O O . VAL A 1 192 ? 5.092 -13.003 11.253 1.00 93.25 192 VAL A O 1
ATOM 1463 N N . SER A 1 193 ? 4.056 -14.986 11.047 1.00 94.38 193 SER A N 1
ATOM 1464 C CA . SER A 1 193 ? 3.764 -14.878 9.616 1.00 94.38 193 SER A CA 1
ATOM 1465 C C . SER A 1 193 ? 2.265 -15.004 9.353 1.00 94.38 193 SER A C 1
ATOM 1467 O O . SER A 1 193 ? 1.580 -15.769 10.028 1.00 94.38 193 SER A O 1
ATOM 1469 N N . GLY A 1 194 ? 1.770 -14.258 8.368 1.00 95.31 194 GLY A N 1
ATOM 1470 C CA . GLY A 1 194 ? 0.388 -14.294 7.908 1.00 95.31 194 GLY A CA 1
ATOM 1471 C C . GLY A 1 194 ? 0.276 -14.258 6.382 1.00 95.31 194 GLY A C 1
ATOM 1472 O O . GLY A 1 194 ? 1.182 -13.825 5.667 1.00 95.31 194 GLY A O 1
ATOM 1473 N N . THR A 1 195 ? -0.859 -14.741 5.886 1.00 97.38 195 THR A N 1
ATOM 1474 C CA . THR A 1 195 ? -1.308 -14.680 4.486 1.00 97.38 195 THR A CA 1
ATOM 1475 C C . THR A 1 195 ? -2.837 -14.806 4.467 1.00 97.38 195 THR A C 1
ATOM 1477 O O . THR A 1 195 ? -3.437 -15.179 5.476 1.00 97.38 195 THR A O 1
ATOM 1480 N N . LEU A 1 196 ? -3.487 -14.549 3.329 1.00 96.38 196 LEU A N 1
ATOM 1481 C CA . LEU A 1 196 ? -4.913 -14.851 3.184 1.00 96.38 196 LEU A CA 1
ATOM 1482 C C . LEU A 1 196 ? -5.117 -16.359 2.985 1.00 96.38 196 LEU A C 1
ATOM 1484 O O . LEU A 1 196 ? -4.461 -16.984 2.143 1.00 96.38 196 LEU A O 1
ATOM 1488 N N . ARG A 1 197 ? -6.067 -16.942 3.722 1.00 93.88 197 ARG A N 1
ATOM 1489 C CA . ARG A 1 197 ? -6.398 -18.372 3.674 1.00 93.88 197 ARG A CA 1
ATOM 1490 C C . ARG A 1 197 ? -7.907 -18.586 3.791 1.00 93.88 197 ARG A C 1
ATOM 1492 O O . ARG A 1 197 ? -8.560 -18.015 4.653 1.00 93.88 197 ARG A O 1
ATOM 1499 N N . GLN A 1 198 ? -8.445 -19.476 2.960 1.00 91.06 198 GLN A N 1
ATOM 1500 C CA . GLN A 1 198 ? -9.836 -19.923 3.006 1.00 91.06 198 GLN A CA 1
ATOM 1501 C C . GLN A 1 198 ? -9.900 -21.426 2.720 1.00 91.06 198 GLN A C 1
ATOM 1503 O O . GLN A 1 198 ? -9.639 -21.884 1.604 1.00 91.06 198 GLN A O 1
ATOM 1508 N N . GLY A 1 199 ? -10.234 -22.212 3.745 1.00 89.69 199 GLY A N 1
ATOM 1509 C CA . GLY A 1 199 ? -10.136 -23.670 3.676 1.00 89.69 199 GLY A CA 1
ATOM 1510 C C . GLY A 1 199 ? -8.706 -24.108 3.339 1.00 89.69 199 GLY A C 1
ATOM 1511 O O . GLY A 1 199 ? -7.753 -23.677 3.983 1.00 89.69 199 GLY A O 1
ATOM 1512 N N . ARG A 1 200 ? -8.548 -24.939 2.300 1.00 90.06 200 ARG A N 1
ATOM 1513 C CA . ARG A 1 200 ? -7.230 -25.396 1.812 1.00 90.06 200 ARG A CA 1
ATOM 1514 C C . ARG A 1 200 ? -6.510 -24.370 0.929 1.00 90.06 200 ARG A C 1
ATOM 1516 O O . ARG A 1 200 ? -5.316 -24.513 0.679 1.00 90.06 200 ARG A O 1
ATOM 1523 N N . LYS A 1 201 ? -7.217 -23.346 0.441 1.00 91.62 201 LYS A N 1
ATOM 1524 C CA . LYS A 1 201 ? -6.651 -22.327 -0.444 1.00 91.62 201 LYS A CA 1
ATOM 1525 C C . LYS A 1 201 ? -5.931 -21.268 0.379 1.00 91.62 201 LYS A C 1
ATOM 1527 O O . LYS A 1 201 ? -6.491 -20.736 1.332 1.00 91.62 201 LYS A O 1
ATOM 1532 N N . ASN A 1 202 ? -4.715 -20.930 -0.020 1.00 95.00 202 ASN A N 1
ATOM 1533 C CA . ASN A 1 202 ? -3.976 -19.777 0.480 1.00 95.00 202 ASN A CA 1
ATOM 1534 C C . ASN A 1 202 ? -3.236 -19.113 -0.687 1.00 95.00 202 ASN A C 1
ATOM 1536 O O . ASN A 1 202 ? -3.219 -19.665 -1.787 1.00 95.00 202 ASN A O 1
ATOM 1540 N N . VAL A 1 203 ? -2.679 -17.930 -0.449 1.00 96.69 203 VAL A N 1
ATOM 1541 C CA . VAL A 1 203 ? -1.947 -17.149 -1.459 1.00 96.69 203 VAL A CA 1
ATOM 1542 C C . VAL A 1 203 ? -0.554 -16.766 -0.965 1.00 96.69 203 VAL A C 1
ATOM 1544 O O . VAL A 1 203 ? -0.063 -15.693 -1.297 1.00 96.69 203 VAL A O 1
ATOM 1547 N N . ALA A 1 204 ? 0.091 -17.616 -0.158 1.00 96.50 204 ALA A N 1
ATOM 1548 C CA . ALA A 1 204 ? 1.412 -17.334 0.415 1.00 96.50 204 ALA A CA 1
ATOM 1549 C C . ALA A 1 204 ? 2.503 -17.101 -0.650 1.00 96.50 204 ALA A C 1
ATOM 1551 O O . ALA A 1 204 ? 3.490 -16.423 -0.384 1.00 96.50 204 ALA A O 1
ATOM 1552 N N . ASP A 1 205 ? 2.315 -17.629 -1.860 1.00 94.62 205 ASP A N 1
ATOM 1553 C CA . ASP A 1 205 ? 3.170 -17.416 -3.031 1.00 94.62 205 ASP A CA 1
ATOM 1554 C C . ASP A 1 205 ? 3.014 -16.018 -3.665 1.00 94.62 205 ASP A C 1
ATOM 1556 O O . ASP A 1 205 ? 3.882 -15.577 -4.419 1.00 94.62 205 ASP A O 1
ATOM 1560 N N . GLN A 1 206 ? 1.922 -15.313 -3.356 1.00 96.69 206 GLN A N 1
ATOM 1561 C CA . GLN A 1 206 ? 1.556 -14.015 -3.940 1.00 96.69 206 GLN A CA 1
ATOM 1562 C C . GLN A 1 206 ? 1.486 -12.893 -2.905 1.00 96.69 206 GLN A C 1
ATOM 1564 O O . GLN A 1 206 ? 1.743 -11.737 -3.230 1.00 96.69 206 GLN A O 1
ATOM 1569 N N . PHE A 1 207 ? 1.119 -13.212 -1.670 1.00 98.00 207 PHE A N 1
ATOM 1570 C CA . PHE A 1 207 ? 1.050 -12.289 -0.553 1.00 98.00 207 PHE A CA 1
ATOM 1571 C C . PHE A 1 207 ? 1.396 -13.019 0.738 1.00 98.00 207 PHE A C 1
ATOM 1573 O O . PHE A 1 207 ? 0.681 -13.920 1.183 1.00 98.00 207 PHE A O 1
ATOM 1580 N N . ILE A 1 208 ? 2.471 -12.577 1.368 1.00 97.06 208 ILE A N 1
ATOM 1581 C CA . ILE A 1 208 ? 2.874 -13.018 2.695 1.00 97.06 208 ILE A CA 1
ATOM 1582 C C . ILE A 1 208 ? 3.336 -11.799 3.470 1.00 97.06 208 ILE A C 1
ATOM 1584 O O . ILE A 1 208 ? 3.912 -10.866 2.911 1.00 97.06 208 ILE A O 1
ATOM 1588 N N . TYR A 1 209 ? 3.092 -11.796 4.767 1.00 97.38 209 TYR A N 1
ATOM 1589 C CA . TYR A 1 209 ? 3.672 -10.804 5.646 1.00 97.38 209 TYR A CA 1
ATOM 1590 C C . TYR A 1 209 ? 4.200 -11.464 6.908 1.00 97.38 209 TYR A C 1
ATOM 1592 O O . TYR A 1 209 ? 3.780 -12.556 7.300 1.00 97.38 209 TYR A O 1
ATOM 1600 N N . 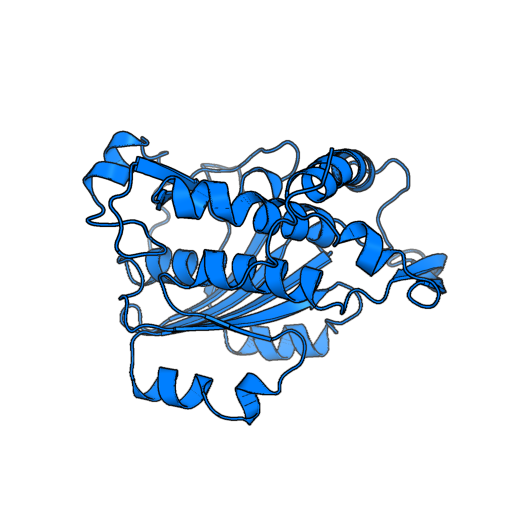ARG A 1 210 ? 5.167 -10.802 7.527 1.00 96.94 210 ARG A N 1
ATOM 1601 C CA . ARG A 1 210 ? 5.634 -11.105 8.871 1.00 96.94 210 ARG A CA 1
ATOM 1602 C C . ARG A 1 210 ? 5.407 -9.899 9.745 1.00 96.94 210 ARG A C 1
ATOM 1604 O O . ARG A 1 210 ? 5.522 -8.779 9.256 1.00 96.94 210 ARG A O 1
ATOM 1611 N N . PHE A 1 211 ? 5.064 -10.118 11.002 1.00 97.31 211 PHE A N 1
ATOM 1612 C CA . PHE A 1 211 ? 4.724 -9.027 11.898 1.00 97.31 211 PHE A CA 1
ATOM 1613 C C . PHE A 1 211 ? 5.094 -9.311 13.352 1.00 97.31 211 PHE A C 1
ATOM 1615 O O . PHE A 1 211 ? 5.404 -10.438 13.747 1.00 97.31 211 PHE A O 1
ATOM 1622 N N . ASN A 1 212 ? 5.072 -8.233 14.125 1.00 96.06 212 ASN A N 1
ATOM 1623 C CA . ASN A 1 212 ? 5.114 -8.210 15.573 1.00 96.06 212 ASN A CA 1
ATOM 1624 C C . ASN A 1 212 ? 4.146 -7.116 16.043 1.00 96.06 212 ASN A C 1
ATOM 1626 O O . ASN A 1 212 ? 4.081 -6.046 15.431 1.00 96.06 212 ASN A O 1
ATOM 1630 N N . CYS A 1 213 ? 3.372 -7.382 17.086 1.00 95.06 213 CYS A N 1
ATOM 1631 C CA . CYS A 1 213 ? 2.416 -6.429 17.633 1.00 95.06 213 CYS A CA 1
ATOM 1632 C C . CYS A 1 213 ? 2.279 -6.604 19.140 1.00 95.06 213 CYS A C 1
ATOM 1634 O O . CYS A 1 213 ? 2.477 -7.694 19.668 1.00 95.06 213 CYS A O 1
ATOM 1636 N N . ASP A 1 214 ? 1.887 -5.532 19.817 1.00 94.88 214 ASP A N 1
ATOM 1637 C CA . ASP A 1 214 ? 1.504 -5.561 21.233 1.00 94.88 214 ASP A CA 1
ATOM 1638 C C . ASP A 1 214 ? 0.000 -5.840 21.431 1.00 94.88 214 ASP A C 1
ATOM 1640 O O . ASP A 1 214 ? -0.491 -5.745 22.554 1.00 94.88 214 ASP A O 1
ATOM 1644 N N . GLU A 1 215 ? -0.725 -6.115 20.335 1.00 93.31 215 GLU A N 1
ATOM 1645 C CA . GLU A 1 215 ? -2.185 -6.311 20.269 1.00 93.31 215 GLU A CA 1
ATOM 1646 C C . GLU A 1 215 ? -3.008 -5.109 20.776 1.00 93.31 215 GLU A C 1
ATOM 1648 O O . GLU A 1 215 ? -4.207 -5.224 21.024 1.00 93.31 215 GLU A O 1
ATOM 1653 N N . ARG A 1 216 ? -2.383 -3.935 20.941 1.00 94.31 216 ARG A N 1
ATOM 1654 C CA . ARG A 1 216 ? -3.006 -2.768 21.583 1.00 94.31 216 ARG A CA 1
ATOM 1655 C C . ARG A 1 216 ? -2.773 -1.478 20.824 1.00 94.31 216 ARG A C 1
ATOM 1657 O O . ARG A 1 216 ? -3.719 -0.754 20.527 1.00 94.31 216 ARG A O 1
ATOM 1664 N N . THR A 1 217 ? -1.514 -1.148 20.566 1.00 95.19 217 THR A N 1
ATOM 1665 C CA . THR A 1 217 ? -1.120 0.181 20.107 1.00 95.19 217 THR A CA 1
ATOM 1666 C C . THR A 1 217 ? -0.123 0.176 18.970 1.00 95.19 217 THR A C 1
ATOM 1668 O O . THR A 1 217 ? -0.074 1.183 18.274 1.00 95.19 217 THR A O 1
ATOM 1671 N N . VAL A 1 218 ? 0.611 -0.913 18.722 1.00 96.31 218 VAL A N 1
ATOM 1672 C CA . VAL A 1 218 ? 1.701 -0.972 17.739 1.00 96.31 218 VAL A CA 1
ATOM 1673 C C . VAL A 1 218 ? 1.614 -2.236 16.890 1.00 96.31 218 VAL A C 1
ATOM 1675 O O . VAL A 1 218 ? 1.498 -3.345 17.408 1.00 96.31 218 VAL A O 1
ATOM 1678 N N . VAL A 1 219 ? 1.791 -2.076 15.577 1.00 97.81 219 VAL A N 1
ATOM 1679 C CA . VAL A 1 219 ? 2.126 -3.176 14.664 1.00 97.81 219 VAL A CA 1
ATOM 1680 C C . VAL A 1 219 ? 3.356 -2.793 13.843 1.00 97.81 219 VAL A C 1
ATOM 1682 O O . VAL A 1 219 ? 3.407 -1.727 13.229 1.00 97.81 219 VAL A O 1
ATOM 1685 N N . ALA A 1 220 ? 4.345 -3.681 13.819 1.00 97.25 220 ALA A N 1
ATOM 1686 C CA . ALA A 1 220 ? 5.471 -3.648 12.895 1.00 97.25 220 ALA A CA 1
ATOM 1687 C C . ALA A 1 220 ? 5.337 -4.823 11.928 1.00 97.25 220 ALA A C 1
ATOM 1689 O O . ALA A 1 220 ? 5.085 -5.947 12.364 1.00 97.25 220 ALA A O 1
ATOM 1690 N N . ALA A 1 221 ? 5.497 -4.591 10.628 1.00 97.62 221 ALA A N 1
ATOM 1691 C CA . ALA A 1 221 ? 5.346 -5.638 9.630 1.00 97.62 221 ALA A CA 1
ATOM 1692 C C . ALA A 1 221 ? 6.287 -5.476 8.436 1.00 97.62 221 ALA A C 1
ATOM 1694 O O . ALA A 1 221 ? 6.647 -4.369 8.041 1.00 97.62 221 ALA A O 1
ATOM 1695 N N . VAL A 1 222 ? 6.631 -6.603 7.819 1.00 97.00 222 VAL A N 1
ATOM 1696 C CA . VAL A 1 222 ? 7.197 -6.669 6.473 1.00 97.00 222 VAL A CA 1
ATOM 1697 C C . VAL A 1 222 ? 6.240 -7.474 5.617 1.00 97.00 222 VAL A C 1
ATOM 1699 O O . VAL A 1 222 ? 5.986 -8.639 5.912 1.00 97.00 222 VAL A O 1
ATOM 1702 N N . ALA A 1 223 ? 5.716 -6.865 4.563 1.00 97.38 223 ALA A N 1
ATOM 1703 C CA . ALA A 1 223 ? 4.832 -7.515 3.607 1.00 97.38 223 ALA A CA 1
ATOM 1704 C C . ALA A 1 223 ? 5.532 -7.675 2.259 1.00 97.38 223 ALA A C 1
ATOM 1706 O O . ALA A 1 223 ? 6.212 -6.762 1.795 1.00 97.38 223 ALA A O 1
ATOM 1707 N N . GLN A 1 224 ? 5.333 -8.821 1.623 1.00 96.50 224 GLN A N 1
ATOM 1708 C CA . GLN A 1 224 ? 5.830 -9.150 0.297 1.00 96.50 224 GLN A CA 1
ATOM 1709 C C . GLN A 1 224 ? 4.651 -9.445 -0.627 1.00 96.50 224 GLN A C 1
ATOM 1711 O O . GLN A 1 224 ? 3.757 -10.222 -0.285 1.00 96.50 224 GLN A O 1
ATOM 1716 N N . PHE A 1 225 ? 4.698 -8.863 -1.823 1.00 97.44 225 PHE A N 1
ATOM 1717 C CA . PHE A 1 225 ? 3.778 -9.145 -2.914 1.00 97.44 225 PHE A CA 1
ATOM 1718 C C . PHE A 1 225 ? 4.530 -9.754 -4.089 1.00 97.44 225 PHE A C 1
ATOM 1720 O O . PHE A 1 225 ? 5.375 -9.104 -4.716 1.00 97.44 225 PHE A O 1
ATOM 1727 N N . HIS A 1 226 ? 4.195 -11.007 -4.387 1.00 95.31 226 HIS A N 1
ATOM 1728 C CA . HIS A 1 226 ? 4.872 -11.855 -5.361 1.00 95.31 226 HIS A CA 1
ATOM 1729 C C . HIS A 1 226 ? 6.395 -11.772 -5.170 1.00 95.31 226 HIS A C 1
ATOM 1731 O O . HIS A 1 226 ? 6.931 -12.174 -4.138 1.00 95.31 226 HIS A O 1
ATOM 1737 N N . ARG A 1 227 ? 7.107 -11.222 -6.156 1.00 91.94 227 ARG A N 1
ATOM 1738 C CA . ARG A 1 227 ? 8.561 -11.016 -6.134 1.00 91.94 227 ARG A CA 1
ATOM 1739 C C . ARG A 1 227 ? 8.962 -9.598 -6.540 1.00 91.94 227 ARG A C 1
ATOM 1741 O O . ARG A 1 227 ? 10.136 -9.357 -6.795 1.00 91.94 227 ARG A O 1
ATOM 1748 N N . GLY A 1 228 ? 8.001 -8.694 -6.701 1.00 94.06 228 GLY A N 1
ATOM 1749 C CA . GLY A 1 228 ? 8.251 -7.366 -7.261 1.00 94.06 228 GLY A CA 1
ATOM 1750 C C . GLY A 1 228 ? 8.249 -6.250 -6.228 1.00 94.06 228 GLY A C 1
ATOM 1751 O O . GLY A 1 228 ? 8.903 -5.233 -6.447 1.00 94.06 228 GLY A O 1
ATOM 1752 N N . LEU A 1 229 ? 7.531 -6.431 -5.114 1.00 96.88 229 LEU A N 1
ATOM 1753 C CA . LEU A 1 229 ? 7.209 -5.347 -4.192 1.00 96.88 229 LEU A CA 1
ATOM 1754 C C . LEU A 1 229 ? 7.213 -5.814 -2.737 1.00 96.88 229 LEU A C 1
ATOM 1756 O O . LEU A 1 229 ? 6.570 -6.803 -2.383 1.00 96.88 229 LEU A O 1
ATOM 1760 N N . TRP A 1 230 ? 7.889 -5.042 -1.894 1.00 96.94 230 TRP A N 1
ATOM 1761 C CA . TRP A 1 230 ? 7.937 -5.219 -0.451 1.00 96.94 230 TRP A CA 1
ATOM 1762 C C . TRP A 1 230 ? 7.570 -3.922 0.251 1.00 96.94 230 TRP A C 1
ATOM 1764 O O . TRP A 1 230 ? 7.883 -2.837 -0.237 1.00 96.94 230 TRP A O 1
ATOM 1774 N N . PHE A 1 231 ? 6.983 -4.053 1.433 1.00 97.50 231 PHE A N 1
ATOM 1775 C CA . PHE A 1 231 ? 6.742 -2.954 2.354 1.00 97.50 231 PHE A CA 1
ATOM 1776 C C . PHE A 1 231 ? 7.316 -3.281 3.723 1.00 97.50 231 PHE A C 1
ATOM 1778 O O . PHE A 1 231 ? 7.067 -4.364 4.242 1.00 97.50 231 PHE A O 1
ATOM 1785 N N . THR A 1 232 ? 8.017 -2.326 4.320 1.00 96.38 232 THR A N 1
ATOM 1786 C CA . THR A 1 232 ? 8.284 -2.268 5.758 1.00 96.38 232 THR A CA 1
ATOM 1787 C C . THR A 1 232 ? 7.327 -1.256 6.358 1.00 96.38 232 THR A C 1
ATOM 1789 O O . THR A 1 232 ? 7.248 -0.121 5.892 1.00 96.38 232 THR A O 1
ATOM 1792 N N . LEU A 1 233 ? 6.585 -1.669 7.373 1.00 97.81 233 LEU A N 1
ATOM 1793 C CA . LEU A 1 233 ? 5.460 -0.932 7.924 1.00 97.81 233 LEU A CA 1
ATOM 1794 C C . LEU A 1 233 ? 5.630 -0.819 9.433 1.00 97.81 233 LEU A C 1
ATOM 1796 O O . LEU A 1 233 ? 5.866 -1.818 10.109 1.00 97.81 233 LEU A O 1
ATOM 1800 N N . PHE A 1 234 ? 5.443 0.386 9.952 1.00 97.44 234 PHE A N 1
ATOM 1801 C CA . PHE A 1 234 ? 5.242 0.636 11.369 1.00 97.44 234 PHE A CA 1
ATOM 1802 C C . PHE A 1 234 ? 3.982 1.473 11.522 1.00 97.44 234 PHE A C 1
ATOM 1804 O O . PHE A 1 234 ? 3.832 2.519 10.896 1.00 97.44 234 PHE A O 1
ATOM 1811 N N . VAL A 1 235 ? 3.056 1.010 12.345 1.00 98.50 235 VAL A N 1
ATOM 1812 C CA . VAL A 1 235 ? 1.788 1.691 12.585 1.00 98.50 235 VAL A CA 1
ATOM 1813 C C . VAL A 1 235 ? 1.522 1.723 14.073 1.00 98.50 235 VAL A C 1
ATOM 1815 O O . VAL A 1 235 ? 1.680 0.713 14.758 1.00 98.50 235 VAL A O 1
ATOM 1818 N N . SER A 1 236 ? 1.171 2.902 14.582 1.00 98.44 236 SER A N 1
ATOM 1819 C CA . SER A 1 236 ? 0.935 3.078 16.007 1.00 98.44 236 SER A CA 1
ATOM 1820 C C . SER A 1 236 ? -0.025 4.217 16.329 1.00 98.44 236 SER A C 1
ATOM 1822 O O . SER A 1 236 ? -0.091 5.212 15.604 1.00 98.44 236 SER A O 1
ATOM 1824 N N . CYS A 1 237 ? -0.743 4.082 17.444 1.00 98.12 237 CYS A N 1
ATOM 1825 C CA . CYS A 1 237 ? -1.435 5.184 18.118 1.00 98.12 237 CYS A CA 1
ATOM 1826 C C . CYS A 1 237 ? -0.758 5.618 19.432 1.00 98.12 237 CYS A C 1
ATOM 1828 O O . CYS A 1 237 ? -1.235 6.540 20.085 1.00 98.12 237 CYS A O 1
ATOM 1830 N N . ASP A 1 238 ? 0.352 4.983 19.816 1.00 97.81 238 ASP A N 1
ATOM 1831 C CA . ASP A 1 238 ? 1.180 5.401 20.948 1.00 97.81 238 ASP A CA 1
ATOM 1832 C C . ASP A 1 238 ? 2.012 6.644 20.594 1.00 97.81 238 ASP A C 1
ATOM 1834 O O . ASP A 1 238 ? 2.702 6.697 19.571 1.00 97.81 238 ASP A O 1
ATOM 1838 N N . SER A 1 239 ? 1.978 7.654 21.464 1.00 97.06 239 SER A N 1
ATOM 1839 C CA . SER A 1 239 ? 2.616 8.949 21.214 1.00 97.06 239 SER A CA 1
ATOM 1840 C C . SER A 1 239 ? 4.144 8.879 21.157 1.00 97.06 239 SER A C 1
ATOM 1842 O O . SER A 1 239 ? 4.749 9.628 20.387 1.00 97.06 239 SER A O 1
ATOM 1844 N N . LYS A 1 240 ? 4.787 7.970 21.905 1.00 96.50 240 LYS A N 1
ATOM 1845 C CA . LYS A 1 240 ? 6.250 7.795 21.880 1.00 96.50 240 LYS A CA 1
ATOM 1846 C C . LYS A 1 240 ? 6.690 7.164 20.564 1.00 96.50 240 LYS A C 1
ATOM 1848 O O . LYS A 1 240 ? 7.665 7.613 19.963 1.00 96.50 240 LYS A O 1
ATOM 1853 N N . MET A 1 241 ? 5.943 6.174 20.083 1.00 96.25 241 MET A N 1
ATOM 1854 C CA . MET A 1 241 ? 6.181 5.564 18.772 1.00 96.25 241 MET A CA 1
ATOM 1855 C C . MET A 1 241 ? 5.943 6.557 17.634 1.00 96.25 241 MET A C 1
ATOM 1857 O O . MET A 1 241 ? 6.747 6.643 16.711 1.00 96.25 241 MET A O 1
ATOM 1861 N N . ILE A 1 242 ? 4.891 7.373 17.718 1.00 96.62 242 ILE A N 1
ATOM 1862 C CA . ILE A 1 242 ? 4.647 8.431 16.731 1.00 96.62 242 ILE A CA 1
ATOM 1863 C C . ILE A 1 242 ? 5.789 9.457 16.742 1.00 96.62 242 ILE A C 1
ATOM 1865 O O . ILE A 1 242 ? 6.245 9.869 15.676 1.00 96.62 242 ILE A O 1
ATOM 1869 N N . ALA A 1 243 ? 6.296 9.851 17.914 1.00 96.00 243 ALA A N 1
ATOM 1870 C CA . ALA A 1 243 ? 7.452 10.744 18.009 1.00 96.00 243 ALA A CA 1
ATOM 1871 C C . ALA A 1 243 ? 8.703 10.136 17.348 1.00 96.00 243 ALA A C 1
ATOM 1873 O O . ALA A 1 243 ? 9.426 10.841 16.645 1.00 96.00 243 ALA A O 1
ATOM 1874 N N . LEU A 1 244 ? 8.919 8.824 17.496 1.00 94.88 244 LEU A N 1
ATOM 1875 C CA . LEU A 1 244 ? 9.987 8.094 16.808 1.00 94.88 244 LEU A CA 1
ATOM 1876 C C . LEU A 1 244 ? 9.834 8.164 15.281 1.00 94.88 244 LEU A C 1
ATOM 1878 O O . LEU A 1 244 ? 10.808 8.467 14.597 1.00 94.88 244 LEU A O 1
ATOM 1882 N N . PHE A 1 245 ? 8.625 7.965 14.744 1.00 93.56 245 PHE A N 1
ATOM 1883 C CA . PHE A 1 245 ? 8.371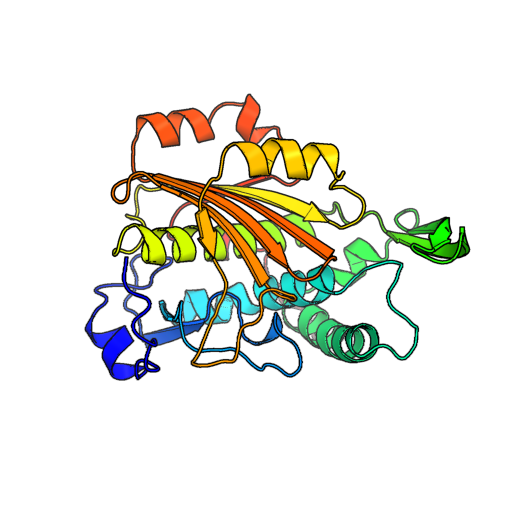 8.034 13.296 1.00 93.56 245 PHE A CA 1
ATOM 1884 C C . PHE A 1 245 ? 8.617 9.425 12.697 1.00 93.56 245 PHE A C 1
ATOM 1886 O O . PHE A 1 245 ? 8.889 9.540 11.505 1.00 93.56 245 PHE A O 1
ATOM 1893 N N . ASN A 1 246 ? 8.519 10.478 13.512 1.00 92.62 246 ASN A N 1
ATOM 1894 C CA . ASN A 1 246 ? 8.786 11.856 13.097 1.00 92.62 246 ASN A CA 1
ATOM 1895 C C . ASN A 1 246 ? 10.274 12.232 13.164 1.00 92.62 246 ASN A C 1
ATOM 1897 O O . ASN A 1 246 ? 10.633 13.351 12.796 1.00 92.62 246 ASN A O 1
ATOM 1901 N N . ARG A 1 247 ? 11.156 11.341 13.636 1.00 94.00 247 ARG A N 1
ATOM 1902 C CA . ARG A 1 247 ? 12.591 11.635 13.653 1.00 94.00 247 ARG A CA 1
ATOM 1903 C C . ARG A 1 247 ? 13.135 11.762 12.224 1.00 94.00 247 ARG A C 1
ATOM 1905 O O . ARG A 1 247 ? 12.728 10.987 11.355 1.00 94.00 247 ARG A O 1
ATOM 1912 N N . PRO A 1 248 ? 14.108 12.661 11.985 1.00 90.12 248 PRO A N 1
ATOM 1913 C CA . PRO A 1 248 ? 14.751 12.808 10.678 1.00 90.12 248 PRO A CA 1
ATOM 1914 C C . PRO A 1 248 ? 15.301 11.491 10.124 1.00 90.12 248 PRO A C 1
ATOM 1916 O O . PRO A 1 248 ? 15.186 11.238 8.931 1.00 90.12 248 PRO A O 1
ATOM 1919 N N . ASP A 1 249 ? 15.801 10.618 11.003 1.00 89.75 249 ASP A N 1
ATOM 1920 C CA . ASP A 1 249 ? 16.327 9.297 10.640 1.00 89.75 249 ASP A CA 1
ATOM 1921 C C . ASP A 1 249 ? 15.274 8.392 9.979 1.00 89.75 249 ASP A C 1
ATOM 1923 O O . ASP A 1 249 ? 15.624 7.539 9.172 1.00 89.75 249 ASP A O 1
ATOM 1927 N N . PHE A 1 250 ? 13.988 8.570 10.303 1.00 86.50 250 PHE A N 1
ATOM 1928 C CA . PHE A 1 250 ? 12.881 7.832 9.689 1.00 86.50 250 PHE A CA 1
ATOM 1929 C C . PHE A 1 250 ? 12.340 8.537 8.448 1.00 86.50 250 PHE A C 1
ATOM 1931 O O . PHE A 1 250 ? 12.023 7.878 7.459 1.00 86.50 250 PHE A O 1
ATOM 1938 N N . LEU A 1 251 ? 12.222 9.865 8.495 1.00 86.75 251 LEU A N 1
ATOM 1939 C CA . LEU A 1 251 ? 11.657 10.662 7.401 1.00 86.75 251 LEU A CA 1
ATOM 1940 C C . LEU A 1 251 ? 12.618 10.813 6.215 1.00 86.75 251 LEU A C 1
ATOM 1942 O O . LEU A 1 251 ? 12.173 10.963 5.082 1.00 86.75 251 LEU A O 1
ATOM 1946 N N . GLY A 1 252 ? 13.926 10.767 6.467 1.00 86.50 252 GLY A N 1
ATOM 1947 C CA . GLY A 1 252 ? 14.969 10.862 5.447 1.00 86.50 252 GLY A CA 1
ATOM 1948 C C . GLY A 1 252 ? 15.224 9.555 4.697 1.00 86.50 252 GLY A C 1
ATOM 1949 O O . GLY A 1 252 ? 16.022 9.540 3.761 1.00 86.50 252 GLY A O 1
ATOM 1950 N N . LEU A 1 253 ? 14.573 8.451 5.085 1.00 88.81 253 LEU A N 1
ATOM 1951 C CA . LEU A 1 253 ? 14.762 7.177 4.402 1.00 88.81 253 LEU A CA 1
ATOM 1952 C C . LEU A 1 253 ? 14.145 7.225 2.997 1.00 88.81 253 LEU A C 1
ATOM 1954 O O . LEU A 1 253 ? 12.991 7.638 2.837 1.00 88.81 253 LEU A O 1
ATOM 1958 N N . PRO A 1 254 ? 14.868 6.751 1.968 1.00 90.50 254 PRO A N 1
ATOM 1959 C CA . PRO A 1 254 ? 14.347 6.723 0.613 1.00 90.50 254 PRO A CA 1
ATOM 1960 C C . PRO A 1 254 ? 13.124 5.812 0.542 1.00 90.50 254 PRO A C 1
ATOM 1962 O O . PRO A 1 254 ? 13.021 4.822 1.276 1.00 90.50 254 PRO A O 1
ATOM 1965 N N . ALA A 1 255 ? 12.207 6.144 -0.367 1.00 94.38 255 ALA A N 1
ATOM 1966 C CA . ALA A 1 255 ? 10.975 5.389 -0.576 1.00 94.38 255 ALA A CA 1
ATOM 1967 C C . ALA A 1 255 ? 10.106 5.235 0.687 1.00 94.38 255 ALA A C 1
ATOM 1969 O O . ALA A 1 255 ? 9.366 4.257 0.802 1.00 94.38 255 ALA A O 1
ATOM 1970 N N . SER A 1 256 ? 10.196 6.185 1.627 1.00 95.88 256 SER A N 1
ATOM 1971 C CA . SER A 1 256 ? 9.400 6.192 2.855 1.00 95.88 256 SER A CA 1
ATOM 1972 C C . SER A 1 256 ? 8.386 7.336 2.908 1.00 95.88 256 SER A C 1
ATOM 1974 O O . SER A 1 256 ? 8.514 8.327 2.189 1.00 95.88 256 SER A O 1
ATOM 1976 N N . ALA A 1 257 ? 7.357 7.177 3.737 1.00 97.12 257 ALA A N 1
ATOM 1977 C CA . ALA A 1 257 ? 6.357 8.197 4.014 1.00 97.12 257 ALA A CA 1
ATOM 1978 C C . ALA A 1 257 ? 5.769 8.028 5.420 1.00 97.12 257 ALA A C 1
ATOM 1980 O O . ALA A 1 257 ? 5.636 6.909 5.920 1.00 97.12 257 ALA A O 1
ATOM 1981 N N . LEU A 1 258 ? 5.366 9.153 6.016 1.00 97.94 258 LEU A N 1
ATOM 1982 C CA . LEU A 1 258 ? 4.562 9.216 7.234 1.00 97.94 258 LEU A CA 1
ATOM 1983 C C . LEU A 1 258 ? 3.157 9.711 6.878 1.00 97.94 258 LEU A C 1
ATOM 1985 O O . LEU A 1 258 ? 3.006 10.806 6.335 1.00 97.94 258 LEU A O 1
ATOM 1989 N N . ILE A 1 259 ? 2.137 8.903 7.161 1.00 98.44 259 ILE A N 1
ATOM 1990 C CA . ILE A 1 259 ? 0.748 9.142 6.753 1.00 98.44 259 ILE A CA 1
ATOM 1991 C C . ILE A 1 259 ? -0.188 8.870 7.933 1.00 98.44 259 ILE A C 1
ATOM 1993 O O . ILE A 1 259 ? -0.040 7.871 8.638 1.00 98.44 259 ILE A O 1
ATOM 1997 N N . ARG A 1 260 ? -1.180 9.740 8.140 1.00 98.62 260 ARG A N 1
ATOM 1998 C CA . ARG A 1 260 ? -2.226 9.563 9.164 1.00 98.62 260 ARG A CA 1
ATOM 1999 C C . ARG A 1 260 ? -3.574 9.162 8.557 1.00 98.62 260 ARG A C 1
ATOM 2001 O O . ARG A 1 260 ? -3.803 9.386 7.363 1.00 98.62 260 ARG A O 1
ATOM 2008 N N . PRO A 1 261 ? -4.499 8.592 9.351 1.00 98.69 261 PRO A N 1
ATOM 2009 C CA . PRO A 1 261 ? -5.888 8.456 8.928 1.00 98.69 261 PRO A CA 1
ATOM 2010 C C . PRO A 1 261 ? -6.454 9.796 8.439 1.00 98.69 261 PRO A C 1
ATOM 2012 O O . PRO A 1 261 ? -6.242 10.838 9.049 1.00 98.69 261 PRO A O 1
ATOM 2015 N N . GLY A 1 262 ? -7.174 9.765 7.321 1.00 98.44 262 GLY A N 1
ATOM 2016 C CA . GLY A 1 262 ? -7.713 10.946 6.646 1.00 98.44 262 GLY A CA 1
ATOM 2017 C C . GLY A 1 262 ? -6.779 11.583 5.613 1.00 98.44 262 GLY A C 1
ATOM 2018 O O . GLY A 1 262 ? -7.264 12.324 4.764 1.00 98.44 262 GLY A O 1
ATOM 2019 N N . GLU A 1 263 ? -5.483 11.257 5.600 1.00 98.44 263 GLU A N 1
ATOM 2020 C CA . GLU A 1 263 ? -4.521 11.897 4.687 1.00 98.44 263 GLU A CA 1
ATOM 2021 C C . GLU A 1 263 ? -4.372 11.176 3.332 1.00 98.44 263 GLU A C 1
ATOM 2023 O O . GLU A 1 263 ? -3.789 11.747 2.416 1.00 98.44 263 GLU A O 1
ATOM 2028 N N . LEU A 1 264 ? -4.898 9.951 3.158 1.00 98.38 264 LEU A N 1
ATOM 2029 C CA . LEU A 1 264 ? -4.597 9.103 1.985 1.00 98.38 264 LEU A CA 1
ATOM 2030 C C . LEU A 1 264 ? -4.773 9.814 0.633 1.00 98.38 264 LEU A C 1
ATOM 2032 O O . LEU A 1 264 ? -3.885 9.756 -0.210 1.00 98.38 264 LEU A O 1
ATOM 2036 N N . ILE A 1 265 ? -5.903 10.494 0.426 1.00 97.69 265 ILE A N 1
ATOM 2037 C CA . ILE A 1 265 ? -6.220 11.149 -0.855 1.00 97.69 265 ILE A CA 1
ATOM 2038 C C . ILE A 1 265 ? -5.318 12.367 -1.084 1.00 97.69 265 ILE A C 1
ATOM 2040 O O . ILE A 1 265 ? -4.862 12.591 -2.198 1.00 97.69 265 ILE A O 1
ATOM 2044 N N . GLN A 1 266 ? -5.011 13.121 -0.026 1.00 97.38 266 GLN A N 1
ATOM 2045 C CA . GLN A 1 266 ? -4.173 14.325 -0.098 1.00 97.38 266 GLN A CA 1
ATOM 2046 C C . GLN A 1 266 ? -2.716 14.003 -0.450 1.00 97.38 266 GLN A C 1
ATOM 2048 O O . GLN A 1 266 ? -1.979 14.874 -0.900 1.00 97.38 266 GLN A O 1
ATOM 2053 N N . ARG A 1 267 ? -2.292 12.752 -0.231 1.00 97.19 267 ARG A N 1
ATOM 2054 C CA . ARG A 1 267 ? -0.958 12.266 -0.598 1.00 97.19 267 ARG A CA 1
ATOM 2055 C C . ARG A 1 267 ? -0.843 11.887 -2.068 1.00 97.19 267 ARG A C 1
ATOM 2057 O O . ARG A 1 267 ? 0.277 11.721 -2.535 1.00 97.19 267 ARG A O 1
ATOM 2064 N N . LEU A 1 268 ? -1.955 11.720 -2.782 1.00 97.44 268 LEU A N 1
ATOM 2065 C CA . LEU A 1 268 ? -1.918 11.394 -4.202 1.00 97.44 268 LEU A CA 1
ATOM 2066 C C . LEU A 1 268 ? -1.640 12.649 -5.039 1.00 97.44 268 LEU A C 1
ATOM 2068 O O . LEU A 1 268 ? -2.088 13.738 -4.672 1.00 97.44 268 LEU A O 1
ATOM 2072 N N . PRO A 1 269 ? -0.938 12.519 -6.180 1.00 94.31 269 PRO A N 1
ATOM 2073 C CA . PRO A 1 269 ? -0.806 13.622 -7.119 1.00 94.31 269 PRO A CA 1
ATOM 2074 C C . PRO A 1 269 ? -2.197 14.094 -7.561 1.00 94.31 269 PRO A C 1
ATOM 2076 O O . PRO A 1 269 ? -3.079 13.251 -7.764 1.00 94.31 269 PRO A O 1
ATOM 2079 N N . PRO A 1 270 ? -2.413 15.408 -7.749 1.00 87.50 270 PRO A N 1
ATOM 2080 C CA . PRO A 1 270 ? -3.672 15.889 -8.288 1.00 87.50 270 PRO A CA 1
ATOM 2081 C C . PRO A 1 270 ? -3.903 15.234 -9.649 1.00 87.50 270 PRO A C 1
ATOM 2083 O O . PRO A 1 270 ? -3.013 15.213 -10.504 1.00 87.50 270 PRO A O 1
ATOM 2086 N N . VAL A 1 271 ? -5.103 14.691 -9.851 1.00 77.88 271 VAL A N 1
ATOM 2087 C CA . VAL A 1 271 ? -5.538 14.279 -11.183 1.00 77.88 271 VAL A CA 1
ATOM 2088 C C . VAL A 1 271 ? -5.656 15.572 -11.971 1.00 77.88 271 VAL A C 1
ATOM 2090 O O . VAL A 1 271 ? -6.561 16.364 -11.715 1.00 77.88 271 VAL A O 1
ATOM 2093 N N . GLY A 1 272 ? -4.693 15.839 -12.856 1.00 63.75 272 GLY A N 1
ATOM 2094 C CA . GLY A 1 272 ? -4.798 16.973 -13.761 1.00 63.75 272 GLY A CA 1
ATOM 2095 C C . GLY A 1 272 ? -6.153 16.877 -14.452 1.00 63.75 272 GLY A C 1
ATOM 2096 O O . GLY A 1 272 ? -6.463 15.833 -15.027 1.00 63.75 272 GLY A O 1
ATOM 2097 N N . LEU A 1 273 ? -6.973 17.925 -14.338 1.00 46.72 273 LEU A N 1
ATOM 2098 C CA . LEU A 1 273 ? -8.128 18.102 -15.207 1.00 46.72 273 LEU A CA 1
ATOM 2099 C C . LEU A 1 273 ? -7.542 18.187 -16.613 1.00 46.72 273 LEU A C 1
ATOM 2101 O O . LEU A 1 273 ? -7.055 19.239 -17.020 1.00 46.72 273 LEU A O 1
ATOM 2105 N N . GLY A 1 274 ? -7.439 17.047 -17.291 1.00 42.38 274 GLY A N 1
ATOM 2106 C CA . GLY A 1 274 ? -7.009 17.017 -18.673 1.00 42.38 274 GLY A CA 1
ATOM 2107 C C . GLY A 1 274 ? -7.970 17.912 -19.431 1.00 42.38 274 GLY A C 1
ATOM 2108 O O . GLY A 1 274 ? -9.170 17.643 -19.434 1.00 42.38 274 GLY A O 1
ATOM 2109 N N . PHE A 1 275 ? -7.455 18.997 -20.007 1.00 36.16 275 PHE A N 1
ATOM 2110 C CA . PHE A 1 275 ? -8.150 19.665 -21.092 1.00 36.16 275 PHE A CA 1
ATOM 2111 C C . PHE A 1 275 ? -8.275 18.617 -22.198 1.00 36.16 275 PHE A C 1
ATOM 2113 O O . PHE A 1 275 ? -7.282 18.242 -22.821 1.00 36.16 275 PHE A O 1
ATOM 2120 N N . SER A 1 276 ? -9.477 18.052 -22.287 1.00 37.41 276 SER A N 1
ATOM 2121 C CA . SER A 1 276 ? -9.967 17.240 -23.397 1.00 37.41 276 SER A CA 1
ATOM 2122 C C . SER A 1 276 ? -9.926 18.030 -24.693 1.00 37.41 276 SER A C 1
ATOM 2124 O O . SER A 1 276 ? -10.344 19.211 -24.628 1.00 37.41 276 SER A O 1
#